Protein AF-K2E073-F1 (afdb_monomer)

pLDDT: mean 78.71, std 15.97, range [36.34, 96.69]

Nearest PDB structures (foldseek):
  1vdh-assembly1_A  TM=4.769E-01  e=6.396E-01  Thermus thermophilus
  5loq-assembly1_B  TM=4.094E-01  e=1.425E+00  Listeria monocytogenes
  3pqb-assembly1_A  TM=5.031E-01  e=4.319E+00  Streptomyces griseoflavus
  6jqh-assembly1_A  TM=2.796E-01  e=6.802E-01  Morus alba
  8iqi-assembly1_A  TM=3.001E-01  e=1.047E+00  African swine fever virus BA71V

Secondary structure (DSSP, 8-state):
-THHHHHHHHHHHHHHHHHHHHHHHHHHHTTS----PPEEEEEEE-----S-HHHHHHHHHHHHHHHHHHHHTT--S-GGG---EEEEEEEETTTEEEEEEEEEGGGHHHHHHHHHHH-TT-EEEEE--TTHHHHHHS---------SS-TTSPPPPGGG-SS-THHHHHHHHHT--TT-EEEEEEEE----TTTHHHHHHHHHHHHHT-----HHHHHHHHHHHHHHHHHHHHHHHHHHHSPPP----------

Foldseek 3Di:
DVVVVVVVVVVVVVVVVVVVVVVVVVVVVLPPCQPCQDWWKKWKAADPDPDDVPVVVVLLQVLVVVLVVQQLVQDDPDPSNWWKKKWKWKAFQVPGITIMMIGGPVCVVVSVVSCCVSRVRMDMDTDPDPCVVDVVPHDDDDDDDDDPDDPLDDDDGPVNDPDDPCVVVSVVSRPDHDGDMDMDMDMDTRDDPDSCVVNVVVVVCVVVVPPDPPPVVVVVVVVVVVVVVVVVVVVVVCVVVDDPDDDPDPDDDDD

Solvent-accessible surface area (backbone atoms only — not comparable to full-atom values): 15583 Å² total; per-residue (Å²): 121,66,67,77,59,51,53,60,54,54,50,53,51,52,51,50,49,51,51,50,53,51,53,54,52,52,61,60,53,64,76,71,54,70,75,82,59,62,66,44,37,32,38,54,42,74,69,91,69,90,86,53,78,74,69,44,53,60,53,48,52,51,35,48,52,53,37,51,58,57,55,39,72,70,55,55,94,52,73,58,74,49,69,60,35,35,45,34,40,39,22,33,43,86,78,44,77,46,40,38,32,44,29,35,58,95,49,36,70,57,53,52,50,43,49,41,73,62,40,72,71,49,47,79,41,82,46,79,71,82,55,57,72,52,68,75,79,48,90,85,85,86,84,83,92,75,78,94,61,68,85,62,55,87,72,90,50,84,88,72,51,94,59,73,78,58,57,64,54,51,54,63,47,65,71,44,60,67,91,44,73,50,78,48,77,49,79,47,60,57,76,77,99,58,67,61,53,64,35,53,54,48,54,49,29,63,73,69,69,44,72,71,76,52,81,63,51,61,50,49,48,51,50,50,55,52,48,52,53,49,51,50,50,48,50,52,51,48,64,74,70,54,75,84,78,80,78,82,76,85,78,84,87,85,133

Sequence (255 aa):
MYVFVVIPIVLVILVGLAVFIYAKSRESKTLGQVSHSPFEIIEIQMPKNPEDVSTEAQMSSLSAENMFCSLHGLLKEDSSDQEHFSFEMCANGADGIKFYAAIPQPILKFVESQIYAQYPTCSIRVVPDYTQASLQDGDYEISYINLTKDQYLPIKTFRDFEIDPLSAITAALSSVFGEEKIWFQVLAKPVADGWQKPGYDYINAVRTGTTKAAPGAIESFAKVVFKEMIDIIIGIFTSFFTAPTESKAKDAGKA

Radius of gyration: 31.84 Å; Cα contacts (8 Å, |Δi|>4): 197; chains: 1; bounding box: 75×74×91 Å

Structure (mmCIF, N/CA/C/O backbone):
data_AF-K2E073-F1
#
_entry.id   AF-K2E073-F1
#
loop_
_atom_site.group_PDB
_atom_site.id
_atom_site.type_symbol
_atom_site.label_atom_id
_atom_site.label_alt_id
_atom_site.label_comp_id
_atom_site.label_asym_id
_atom_site.label_entity_id
_atom_site.label_seq_id
_atom_site.pdbx_PDB_ins_code
_atom_site.Cartn_x
_atom_site.Cartn_y
_atom_site.Cartn_z
_atom_site.occupancy
_atom_site.B_iso_or_equiv
_atom_site.auth_seq_id
_atom_site.auth_comp_id
_atom_site.auth_asym_id
_atom_site.auth_atom_id
_atom_site.pdbx_PDB_model_num
ATOM 1 N N . MET A 1 1 ? 48.396 -24.662 -37.751 1.00 55.69 1 MET A N 1
ATOM 2 C CA . MET A 1 1 ? 47.385 -23.685 -38.220 1.00 55.69 1 MET A CA 1
ATOM 3 C C . MET A 1 1 ? 46.065 -23.766 -37.438 1.00 55.69 1 MET A C 1
ATOM 5 O O . MET A 1 1 ? 45.514 -22.723 -37.135 1.00 55.69 1 MET A O 1
ATOM 9 N N . TYR A 1 2 ? 45.600 -24.954 -37.023 1.00 55.41 2 TYR A N 1
ATOM 10 C CA . TYR A 1 2 ? 44.338 -25.148 -36.274 1.00 55.41 2 TYR A CA 1
ATOM 11 C C . TYR A 1 2 ? 44.285 -24.541 -34.860 1.00 55.41 2 TYR A C 1
ATOM 13 O O . TYR A 1 2 ? 43.240 -24.060 -34.434 1.00 55.41 2 TYR A O 1
ATOM 21 N N . VAL A 1 3 ? 45.414 -24.497 -34.147 1.00 62.97 3 VAL A N 1
ATOM 22 C CA . VAL A 1 3 ? 45.488 -23.974 -32.767 1.00 62.97 3 VAL A CA 1
ATOM 23 C C . VAL A 1 3 ? 45.077 -22.496 -32.681 1.00 62.97 3 VAL A C 1
ATOM 25 O O . VAL A 1 3 ? 44.391 -22.103 -31.743 1.00 62.97 3 VAL A O 1
ATOM 28 N N . PHE A 1 4 ? 45.408 -21.694 -33.697 1.00 65.69 4 PHE A N 1
ATOM 29 C CA . PHE A 1 4 ? 45.067 -20.267 -33.738 1.00 65.69 4 PHE A CA 1
ATOM 30 C C . PHE A 1 4 ? 43.573 -19.996 -33.979 1.00 65.69 4 PHE A C 1
ATOM 32 O O . PHE A 1 4 ? 43.111 -18.900 -33.684 1.00 65.69 4 PHE A O 1
ATOM 39 N N . VAL A 1 5 ? 42.816 -20.980 -34.479 1.00 72.06 5 VAL A N 1
ATOM 40 C CA . VAL A 1 5 ? 41.373 -20.849 -34.754 1.00 72.06 5 VAL A CA 1
ATOM 41 C C . VAL A 1 5 ? 40.529 -21.415 -33.608 1.00 72.06 5 VAL A C 1
ATOM 43 O O . VAL A 1 5 ? 39.486 -20.861 -33.281 1.00 72.06 5 VAL A O 1
ATOM 46 N N . VAL A 1 6 ? 40.991 -22.478 -32.943 1.00 71.81 6 VAL A N 1
ATOM 47 C CA . VAL A 1 6 ? 40.237 -23.130 -31.855 1.00 71.81 6 VAL A CA 1
ATOM 48 C C . VAL A 1 6 ? 40.272 -22.315 -30.556 1.00 71.81 6 VAL A C 1
ATOM 50 O O . VAL A 1 6 ? 39.247 -22.176 -29.892 1.00 71.81 6 VAL A O 1
ATOM 53 N N . ILE A 1 7 ? 41.421 -21.728 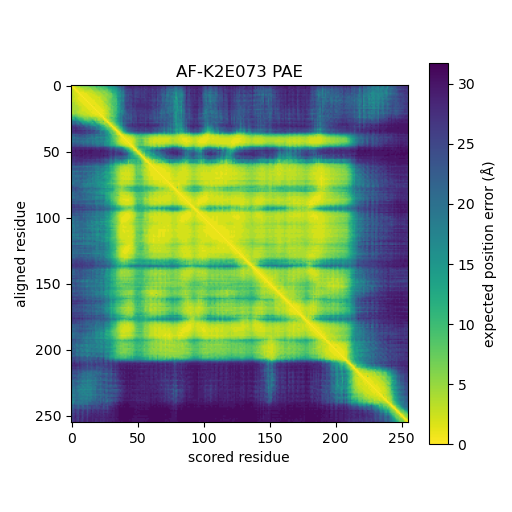-30.210 1.00 77.19 7 ILE A N 1
ATOM 54 C CA . ILE A 1 7 ? 41.586 -20.922 -28.987 1.00 77.19 7 ILE A CA 1
ATOM 55 C C . ILE A 1 7 ? 40.588 -19.749 -28.893 1.00 77.19 7 ILE A C 1
ATOM 57 O O . ILE A 1 7 ? 39.932 -19.639 -27.856 1.00 77.19 7 ILE A O 1
ATOM 61 N N . PRO A 1 8 ? 40.407 -18.890 -29.918 1.00 77.00 8 PRO A N 1
ATOM 62 C CA . PRO A 1 8 ? 39.480 -17.762 -29.811 1.00 77.00 8 PRO A CA 1
ATOM 63 C C . PRO A 1 8 ? 38.017 -18.202 -29.674 1.00 77.00 8 PRO A C 1
ATOM 65 O O . PRO A 1 8 ? 37.261 -17.562 -28.949 1.00 77.00 8 PRO A O 1
ATOM 68 N N . ILE A 1 9 ? 37.622 -19.319 -30.294 1.00 77.94 9 ILE A N 1
ATOM 69 C CA . ILE A 1 9 ? 36.252 -19.848 -30.197 1.00 77.94 9 ILE A CA 1
ATOM 70 C C . ILE A 1 9 ? 35.951 -20.312 -28.767 1.00 77.94 9 ILE A C 1
ATOM 72 O O . ILE A 1 9 ? 34.910 -19.968 -28.208 1.00 77.94 9 ILE A O 1
ATOM 76 N N . VAL A 1 10 ? 36.885 -21.032 -28.139 1.00 80.75 10 VAL A N 1
ATOM 77 C CA . VAL A 1 10 ? 36.751 -21.467 -26.738 1.00 80.75 10 VAL A CA 1
ATOM 78 C C . VAL A 1 10 ? 36.683 -20.264 -25.794 1.00 80.75 10 VAL A C 1
ATOM 80 O O . VAL A 1 10 ? 35.892 -20.261 -24.852 1.00 80.75 10 VAL A O 1
ATOM 83 N N . LEU A 1 11 ? 37.457 -19.213 -26.071 1.00 84.69 11 LEU A N 1
ATOM 84 C CA . LEU A 1 11 ? 37.481 -17.992 -25.264 1.00 84.69 11 LEU A CA 1
ATOM 85 C C . LEU A 1 11 ? 36.137 -17.245 -25.321 1.00 84.69 11 LEU A C 1
ATOM 87 O O . LEU A 1 11 ? 35.621 -16.840 -24.282 1.00 84.69 11 LEU A O 1
ATOM 91 N N . VAL A 1 12 ? 35.518 -17.142 -26.502 1.00 85.31 12 VAL A N 1
ATOM 92 C CA . VAL A 1 12 ? 34.181 -16.541 -26.666 1.00 85.31 12 VAL A CA 1
ATOM 93 C C . VAL A 1 12 ? 33.111 -17.336 -25.911 1.00 85.31 12 VAL A C 1
ATOM 95 O O . VAL A 1 12 ? 32.265 -16.741 -25.245 1.00 85.31 12 VAL A O 1
ATOM 98 N N . ILE A 1 13 ? 33.171 -18.672 -25.953 1.00 80.44 13 ILE A N 1
ATOM 99 C CA . ILE A 1 13 ? 32.229 -19.538 -25.227 1.00 80.44 13 ILE A CA 1
ATOM 100 C C . ILE A 1 13 ? 32.380 -19.365 -23.710 1.00 80.44 13 ILE A C 1
ATOM 102 O O . ILE A 1 13 ? 31.377 -19.224 -23.012 1.00 80.44 13 ILE A O 1
ATOM 106 N N . LEU A 1 14 ? 33.614 -19.324 -23.196 1.00 84.38 14 LEU A N 1
ATOM 107 C CA . LEU A 1 14 ? 33.877 -19.126 -21.766 1.00 84.38 14 LEU A CA 1
ATOM 108 C C . LEU A 1 14 ? 33.416 -17.749 -21.276 1.00 84.38 14 LEU A C 1
ATOM 110 O O . LEU A 1 14 ? 32.817 -17.655 -20.206 1.00 84.38 14 LEU A O 1
ATOM 114 N N . VAL A 1 15 ? 33.635 -16.695 -22.068 1.00 89.56 15 VAL A N 1
ATOM 115 C CA . VAL A 1 15 ? 33.142 -15.345 -21.755 1.00 89.56 15 VAL A CA 1
ATOM 116 C C . VAL A 1 15 ? 31.612 -15.312 -21.771 1.00 89.56 15 VAL A C 1
ATOM 118 O O . VAL A 1 15 ? 31.010 -14.777 -20.844 1.00 89.56 15 VAL A O 1
ATOM 121 N N . GLY A 1 16 ? 30.970 -15.940 -22.761 1.00 85.56 16 GLY A N 1
ATOM 122 C CA . GLY A 1 16 ? 29.511 -16.052 -22.823 1.00 85.56 16 GLY A CA 1
ATOM 123 C C . GLY A 1 16 ? 28.919 -16.783 -21.613 1.00 85.56 16 GLY A C 1
ATOM 124 O O . GLY A 1 16 ? 27.948 -16.312 -21.022 1.00 85.56 16 GLY A O 1
ATOM 125 N N . LEU A 1 17 ? 29.544 -17.886 -21.188 1.00 84.38 17 LEU A N 1
ATOM 126 C CA . LEU A 1 17 ? 29.163 -18.636 -19.985 1.00 84.38 17 LEU A CA 1
ATOM 127 C C . LEU A 1 17 ? 29.338 -17.811 -18.706 1.00 84.38 17 LEU A C 1
ATOM 129 O O . LEU A 1 17 ? 28.449 -17.808 -17.858 1.00 84.38 17 LEU A O 1
ATOM 133 N N . ALA A 1 18 ? 30.447 -17.079 -18.577 1.00 84.56 18 ALA A N 1
ATOM 134 C CA . ALA A 1 18 ? 30.690 -16.207 -17.432 1.00 84.56 18 ALA A CA 1
ATOM 135 C C . ALA A 1 18 ? 29.646 -15.081 -17.345 1.00 84.56 18 ALA A C 1
ATOM 137 O O . ALA A 1 18 ? 29.105 -14.831 -16.268 1.00 84.56 18 ALA A O 1
ATOM 138 N N . VAL A 1 19 ? 29.305 -14.453 -18.476 1.00 87.31 19 VAL A N 1
ATOM 139 C CA . VAL A 1 19 ? 28.256 -13.422 -18.554 1.00 87.31 19 VAL A CA 1
ATOM 140 C C . VAL A 1 19 ? 26.883 -14.007 -18.222 1.00 87.31 19 VAL A C 1
ATOM 142 O O . VAL A 1 19 ? 26.130 -13.392 -17.471 1.00 87.31 19 VAL A O 1
ATOM 145 N N . PHE A 1 20 ? 26.564 -15.208 -18.711 1.00 84.00 20 PHE A N 1
ATOM 146 C CA . PHE A 1 20 ? 25.298 -15.884 -18.420 1.00 84.00 20 PHE A CA 1
ATOM 147 C C . PHE A 1 20 ? 25.153 -16.237 -16.932 1.00 84.00 20 PHE A C 1
ATOM 149 O O . PHE A 1 20 ? 24.116 -15.968 -16.325 1.00 84.00 20 PHE A O 1
ATOM 156 N N . ILE A 1 21 ? 26.206 -16.788 -16.318 1.00 84.00 21 ILE A N 1
ATOM 157 C CA . ILE A 1 21 ? 26.231 -17.094 -14.880 1.00 84.00 21 ILE A CA 1
ATOM 158 C C . ILE A 1 21 ? 26.129 -15.803 -14.059 1.00 84.00 21 ILE A C 1
ATOM 160 O O . ILE A 1 21 ? 25.387 -15.760 -13.078 1.00 84.00 21 ILE A O 1
ATOM 164 N N . TYR A 1 22 ? 26.823 -14.738 -14.469 1.00 81.62 22 TYR A N 1
ATOM 165 C CA . TYR A 1 22 ? 26.749 -13.435 -13.811 1.00 81.62 22 TYR A CA 1
ATOM 166 C C . TYR A 1 22 ? 25.341 -12.823 -13.901 1.00 81.62 22 TYR A C 1
ATOM 168 O O . TYR A 1 22 ? 24.807 -12.366 -12.891 1.00 81.62 22 TYR A O 1
ATOM 176 N N . ALA A 1 23 ? 24.702 -12.881 -15.073 1.00 76.69 23 ALA A N 1
ATOM 177 C CA . ALA A 1 23 ? 23.339 -12.395 -15.281 1.00 76.69 23 ALA A CA 1
ATOM 178 C C . ALA A 1 23 ? 22.314 -13.165 -14.430 1.00 76.69 23 ALA A C 1
ATOM 180 O O . ALA A 1 23 ? 21.518 -12.547 -13.724 1.00 76.69 23 ALA A O 1
ATOM 181 N N . LYS A 1 24 ? 22.393 -14.503 -14.406 1.00 75.69 24 LYS A N 1
ATOM 182 C CA . LYS A 1 24 ? 21.511 -15.356 -13.590 1.00 75.69 24 LYS A CA 1
ATOM 183 C C . LYS A 1 24 ? 21.740 -15.177 -12.082 1.00 75.69 24 LYS A C 1
ATOM 185 O O . LYS A 1 24 ? 20.799 -15.213 -11.294 1.00 75.69 24 LYS A O 1
ATOM 190 N N . SER A 1 25 ? 22.989 -14.954 -11.667 1.00 65.19 25 SER A N 1
ATOM 191 C CA . SER A 1 25 ? 23.343 -14.668 -10.268 1.00 65.19 25 SER A CA 1
ATOM 192 C C . SER A 1 25 ? 22.812 -13.306 -9.807 1.00 65.19 25 SER A C 1
ATOM 194 O O . SER A 1 25 ? 22.386 -13.164 -8.661 1.00 65.19 25 SER A O 1
ATOM 196 N N . ARG A 1 26 ? 22.766 -12.313 -10.707 1.00 59.19 26 ARG A N 1
ATOM 197 C CA . ARG A 1 26 ? 22.174 -10.997 -10.431 1.00 59.19 26 ARG A CA 1
ATOM 198 C C . ARG A 1 26 ? 20.667 -11.094 -10.192 1.00 59.19 26 ARG A C 1
ATOM 200 O O . ARG A 1 26 ? 20.193 -10.506 -9.226 1.00 59.19 26 ARG A O 1
ATOM 207 N N . GLU A 1 27 ? 19.959 -11.873 -11.008 1.00 55.94 27 GLU A N 1
ATOM 208 C CA . GLU A 1 27 ? 18.509 -12.103 -10.898 1.00 55.94 27 GLU A CA 1
ATOM 209 C C . GLU A 1 27 ? 18.135 -12.843 -9.599 1.00 55.94 27 GLU A C 1
ATOM 211 O O . GLU A 1 27 ? 17.194 -12.467 -8.905 1.00 55.94 27 GLU A O 1
ATOM 216 N N . SER A 1 28 ? 18.935 -13.834 -9.185 1.00 46.44 28 SER A N 1
ATOM 217 C CA . SER A 1 28 ? 18.693 -14.566 -7.931 1.00 46.44 28 SER A CA 1
ATOM 218 C C . SER A 1 28 ? 18.982 -13.743 -6.670 1.00 46.44 28 SER A C 1
ATOM 220 O O . SER A 1 28 ? 18.370 -14.000 -5.635 1.00 46.44 28 SER A O 1
ATOM 222 N N . LYS A 1 29 ? 19.904 -12.772 -6.720 1.00 47.53 29 LYS A N 1
ATOM 223 C CA . LYS A 1 29 ? 20.197 -11.893 -5.574 1.00 47.53 29 LYS A CA 1
ATOM 224 C C . LYS A 1 29 ? 19.159 -10.787 -5.388 1.00 47.53 29 LYS A C 1
ATOM 226 O O . LYS A 1 29 ? 19.012 -10.299 -4.274 1.00 47.53 29 LYS A O 1
ATOM 231 N N . THR A 1 30 ? 18.408 -10.429 -6.434 1.00 48.22 30 THR A N 1
ATOM 232 C CA . THR A 1 30 ? 17.380 -9.372 -6.361 1.00 48.22 30 THR A CA 1
ATOM 233 C C . THR A 1 30 ? 16.161 -9.779 -5.522 1.00 48.22 30 THR A C 1
ATOM 235 O O . THR A 1 30 ? 15.419 -8.916 -5.071 1.00 48.22 30 THR A O 1
ATOM 238 N N . LEU A 1 31 ? 15.966 -11.079 -5.273 1.00 46.91 31 LEU A N 1
ATOM 239 C CA . LEU A 1 31 ? 14.884 -11.620 -4.438 1.00 46.91 31 LEU A CA 1
ATOM 240 C C . LEU A 1 31 ? 15.252 -11.766 -2.949 1.00 46.91 31 LEU A C 1
ATOM 242 O O . LEU A 1 31 ? 14.367 -11.987 -2.131 1.00 46.91 31 LEU A O 1
ATOM 246 N N . GLY A 1 32 ? 16.539 -11.688 -2.589 1.00 40.47 32 GLY A N 1
ATOM 247 C CA . GLY A 1 32 ? 17.031 -12.179 -1.293 1.00 40.47 32 GLY A CA 1
ATOM 248 C C . GLY A 1 32 ? 17.459 -11.124 -0.274 1.00 40.47 32 GLY A C 1
ATOM 249 O O . GLY A 1 32 ? 17.938 -11.499 0.791 1.00 40.47 32 GLY A O 1
ATOM 250 N N . GLN A 1 33 ? 17.357 -9.830 -0.582 1.00 41.59 33 GLN A N 1
ATOM 251 C CA . GLN A 1 33 ? 17.920 -8.792 0.284 1.00 41.59 33 GLN A CA 1
ATOM 252 C C . GLN A 1 33 ? 17.048 -7.534 0.324 1.00 41.59 33 GLN A C 1
ATOM 254 O O . GLN A 1 33 ? 17.534 -6.425 0.143 1.00 41.59 33 GLN A O 1
ATOM 259 N N . VAL A 1 34 ? 15.749 -7.701 0.587 1.00 52.72 34 VAL A N 1
ATOM 260 C CA . VAL A 1 34 ? 14.958 -6.586 1.121 1.00 52.72 34 VAL A CA 1
ATOM 261 C C . VAL A 1 34 ? 15.513 -6.328 2.517 1.00 52.72 34 VAL A C 1
ATOM 263 O O . VAL A 1 34 ? 15.373 -7.164 3.408 1.00 52.72 34 VAL A O 1
ATOM 266 N N . SER A 1 35 ? 16.235 -5.222 2.683 1.00 48.84 35 SER A N 1
ATOM 267 C CA . SER A 1 35 ? 16.748 -4.785 3.977 1.00 48.84 35 SER A CA 1
ATOM 268 C C . SER A 1 35 ? 15.564 -4.685 4.940 1.00 48.84 35 SER A C 1
ATOM 270 O O . SER A 1 35 ? 14.723 -3.797 4.795 1.00 48.84 35 SER A O 1
ATOM 272 N N . HIS A 1 36 ? 15.444 -5.638 5.871 1.00 53.00 36 HIS A N 1
ATOM 273 C CA . HIS A 1 36 ? 14.389 -5.663 6.883 1.00 53.00 36 HIS A CA 1
ATOM 274 C C . HIS A 1 36 ? 14.633 -4.526 7.880 1.00 53.00 36 HIS A C 1
ATOM 276 O O . HIS A 1 36 ? 15.085 -4.738 9.004 1.00 53.00 36 HIS A O 1
ATOM 282 N N . SER A 1 37 ? 14.370 -3.294 7.450 1.00 65.25 37 SER A N 1
ATOM 283 C CA . SER A 1 37 ? 14.166 -2.198 8.382 1.00 65.25 37 SER A CA 1
ATOM 284 C C . SER A 1 37 ? 12.975 -2.573 9.263 1.00 65.25 37 SER A C 1
ATOM 286 O O . SER A 1 37 ? 11.977 -3.068 8.731 1.00 65.25 37 SER A O 1
ATOM 288 N N . PRO A 1 38 ? 13.062 -2.385 10.589 1.00 84.00 38 PRO A N 1
ATOM 289 C CA . PRO A 1 38 ? 11.929 -2.643 11.460 1.00 84.00 38 PRO A CA 1
ATOM 290 C C . PRO A 1 38 ? 10.731 -1.814 10.989 1.00 84.00 38 PRO A C 1
ATOM 292 O O . PRO A 1 38 ? 10.862 -0.622 10.682 1.00 84.00 38 PRO A O 1
ATOM 295 N N . PHE A 1 39 ? 9.586 -2.479 10.881 1.00 89.50 39 PHE A N 1
ATOM 296 C CA . PHE A 1 39 ? 8.316 -1.844 10.569 1.00 89.50 39 PHE A CA 1
ATOM 297 C C . PHE A 1 39 ? 7.684 -1.331 11.856 1.00 89.50 39 PHE A C 1
ATOM 299 O O . PHE A 1 39 ? 7.731 -2.002 12.885 1.00 89.50 39 PHE A O 1
ATOM 306 N N . GLU A 1 40 ? 7.069 -0.160 11.770 1.00 94.31 40 GLU A N 1
ATOM 307 C CA . GLU A 1 40 ? 6.140 0.337 12.775 1.00 94.31 40 GLU A CA 1
ATOM 308 C C . GLU A 1 40 ? 4.722 0.205 12.253 1.00 94.31 40 GLU A C 1
ATOM 310 O O . GLU A 1 40 ? 4.450 0.474 11.077 1.00 94.31 40 GLU A O 1
ATOM 315 N N . ILE A 1 41 ? 3.823 -0.198 13.146 1.00 96.06 41 ILE A N 1
ATOM 316 C CA . ILE A 1 41 ? 2.400 -0.276 12.851 1.00 96.06 41 ILE A CA 1
ATOM 317 C C . ILE A 1 41 ? 1.739 0.989 13.375 1.00 96.06 41 ILE A C 1
ATOM 319 O O . ILE A 1 41 ? 1.783 1.287 14.570 1.00 96.06 41 ILE A O 1
ATOM 323 N N . ILE A 1 42 ? 1.100 1.725 12.473 1.00 96.56 42 ILE A N 1
ATOM 324 C CA . ILE A 1 42 ? 0.270 2.869 12.834 1.00 96.56 42 ILE A CA 1
ATOM 325 C C . ILE A 1 42 ? -1.204 2.515 12.670 1.00 96.56 42 ILE A C 1
ATOM 327 O O . ILE A 1 42 ? -1.615 1.997 11.637 1.00 96.56 42 ILE A O 1
ATOM 331 N N . GLU A 1 43 ? -2.007 2.794 13.692 1.00 96.19 43 GLU A N 1
ATOM 332 C CA . GLU A 1 43 ? -3.466 2.776 13.618 1.00 96.19 43 GLU A CA 1
ATOM 333 C C . GLU A 1 43 ? -3.949 4.140 13.122 1.00 96.19 43 GLU A C 1
ATOM 335 O O . GLU A 1 43 ? -3.575 5.176 13.683 1.00 96.19 43 GLU A O 1
ATOM 340 N N . ILE A 1 44 ? -4.790 4.139 12.087 1.00 94.69 44 ILE A N 1
ATOM 341 C CA . ILE A 1 44 ? -5.343 5.349 11.476 1.00 94.69 44 ILE A CA 1
ATOM 342 C C . ILE A 1 44 ? -6.840 5.396 11.773 1.00 94.69 44 ILE A C 1
ATOM 344 O O . ILE A 1 44 ? -7.598 4.508 11.384 1.00 94.69 44 ILE A O 1
ATOM 348 N N . GLN A 1 45 ? -7.285 6.451 12.451 1.00 91.25 45 GLN A N 1
ATOM 349 C CA . GLN A 1 45 ? -8.692 6.663 12.775 1.00 91.25 45 GLN A CA 1
ATOM 350 C C . GLN A 1 45 ? -9.205 7.949 12.140 1.00 91.25 45 GLN A C 1
ATOM 352 O O . GLN A 1 45 ? -8.641 9.025 12.338 1.00 91.25 45 GLN A O 1
ATOM 357 N N . MET A 1 46 ? -10.314 7.844 11.414 1.00 84.31 46 MET A N 1
ATOM 358 C CA . MET A 1 46 ? -11.026 9.006 10.896 1.00 84.31 46 MET A CA 1
ATOM 359 C C . MET A 1 46 ? -12.081 9.472 11.907 1.00 84.31 46 MET A C 1
ATOM 361 O O . MET A 1 46 ? -12.772 8.638 12.503 1.00 84.31 46 MET A O 1
ATOM 365 N N . PRO A 1 47 ? -12.238 10.788 12.119 1.00 78.00 47 PRO A N 1
ATOM 366 C CA . PRO A 1 47 ? -13.307 11.306 12.954 1.00 78.00 47 PRO A CA 1
ATOM 367 C C . PRO A 1 47 ? -14.651 11.021 12.284 1.00 78.00 47 PRO A C 1
ATOM 369 O O . PRO A 1 47 ? -14.824 11.231 11.086 1.00 78.00 47 PRO A O 1
ATOM 372 N N . LYS A 1 48 ? -15.623 10.551 13.067 1.00 66.44 48 LYS A N 1
ATOM 373 C CA . LYS A 1 48 ? -16.998 10.366 12.597 1.00 66.44 48 LYS A CA 1
ATOM 374 C C . LYS A 1 48 ? -17.689 11.728 12.584 1.00 66.44 48 LYS A C 1
ATOM 376 O O . LYS A 1 48 ? -18.264 12.104 13.602 1.00 66.44 48 LYS A O 1
ATOM 381 N N . ASN A 1 49 ? -17.609 12.467 11.478 1.00 58.31 49 ASN A N 1
ATOM 382 C CA . ASN A 1 49 ? -18.458 13.642 11.289 1.00 58.31 49 ASN A CA 1
ATOM 383 C C . ASN A 1 49 ? -19.617 13.281 10.339 1.00 58.31 49 ASN A C 1
ATOM 385 O O . ASN A 1 49 ? -19.355 12.793 9.245 1.00 58.31 49 ASN A O 1
ATOM 389 N N . PRO A 1 50 ? -20.887 13.425 10.756 1.00 52.47 50 PRO A N 1
ATOM 390 C CA . PRO A 1 50 ? -22.019 12.809 10.061 1.00 52.47 50 PRO A CA 1
ATOM 391 C C . PRO A 1 50 ? -22.556 13.563 8.830 1.00 52.47 50 PRO A C 1
ATOM 393 O O . PRO A 1 50 ? -23.525 13.085 8.244 1.00 52.47 50 PRO A O 1
ATOM 396 N N . GLU A 1 51 ? -22.000 14.714 8.433 1.00 53.69 51 GLU A N 1
ATOM 397 C CA . GLU A 1 51 ? -22.736 15.641 7.551 1.00 53.69 51 GLU A CA 1
ATOM 398 C C . GLU A 1 51 ? -22.448 15.570 6.034 1.00 53.69 51 GLU A C 1
ATOM 400 O O . GLU A 1 51 ? -23.295 16.051 5.292 1.00 53.69 51 GLU A O 1
ATOM 405 N N . ASP A 1 52 ? -21.400 14.899 5.520 1.00 52.06 52 ASP A N 1
ATOM 406 C CA . ASP A 1 52 ? -21.053 14.996 4.076 1.00 52.06 52 ASP A CA 1
ATOM 407 C C . ASP A 1 52 ? -20.644 13.673 3.366 1.00 52.06 52 ASP A C 1
ATOM 409 O O . ASP A 1 52 ? -19.897 13.654 2.387 1.00 52.06 52 ASP A O 1
ATOM 413 N N . VAL A 1 53 ? -21.224 12.540 3.774 1.00 56.06 53 VAL A N 1
ATOM 414 C CA . VAL A 1 53 ? -20.803 11.160 3.414 1.00 56.06 53 VAL A CA 1
ATOM 415 C C . VAL A 1 53 ? -20.684 10.835 1.903 1.00 56.06 53 VAL A C 1
ATOM 417 O O . VAL A 1 53 ? -19.925 9.944 1.527 1.00 56.06 53 VAL A O 1
ATOM 420 N N . SER A 1 54 ? -21.407 11.515 1.001 1.00 51.16 54 SER A N 1
ATOM 421 C CA . SER A 1 54 ? -21.426 11.151 -0.438 1.00 51.16 54 SER A CA 1
ATOM 422 C C . SER A 1 54 ? -20.450 11.943 -1.320 1.00 51.16 54 SER A C 1
ATOM 424 O O . SER A 1 54 ? -19.836 11.366 -2.217 1.00 51.16 54 SER A O 1
ATOM 426 N N . THR A 1 55 ? -20.239 13.234 -1.043 1.00 51.75 55 THR A N 1
ATOM 427 C CA . THR A 1 55 ? -19.224 14.060 -1.728 1.00 51.75 55 THR A CA 1
ATOM 428 C C . THR A 1 55 ? -17.816 13.747 -1.198 1.00 51.75 55 THR A C 1
ATOM 430 O O . THR A 1 55 ? -16.828 13.850 -1.927 1.00 51.75 55 THR A O 1
ATOM 433 N N . GLU A 1 56 ? -17.722 13.281 0.051 1.00 61.34 56 GLU A N 1
ATOM 434 C CA . GLU A 1 56 ? -16.477 12.891 0.715 1.00 61.34 56 GLU A CA 1
ATOM 435 C C . GLU A 1 56 ? -15.776 11.690 0.070 1.00 61.34 56 GLU A C 1
ATOM 437 O O . GLU A 1 56 ? -14.553 11.682 0.024 1.00 61.34 56 GLU A O 1
ATOM 442 N N . ALA A 1 57 ? -16.485 10.690 -0.465 1.00 61.19 57 ALA A N 1
ATOM 443 C CA . ALA A 1 57 ? -15.844 9.462 -0.960 1.00 61.19 57 ALA A CA 1
ATOM 444 C C . ALA A 1 57 ? -14.988 9.686 -2.224 1.00 61.19 57 ALA A C 1
ATOM 446 O O . ALA A 1 57 ? -13.869 9.173 -2.331 1.00 61.19 57 ALA A O 1
ATOM 447 N N . GLN A 1 58 ? -15.477 10.491 -3.176 1.00 60.69 58 GLN A N 1
ATOM 448 C CA . GLN A 1 58 ? -14.710 10.851 -4.377 1.00 60.69 58 GLN A CA 1
ATOM 449 C C . GLN A 1 58 ? -13.569 11.817 -4.047 1.00 60.69 58 GLN A C 1
ATOM 451 O O . GLN A 1 58 ? -12.461 11.649 -4.556 1.00 60.69 58 GLN A O 1
ATOM 456 N N . MET A 1 59 ? -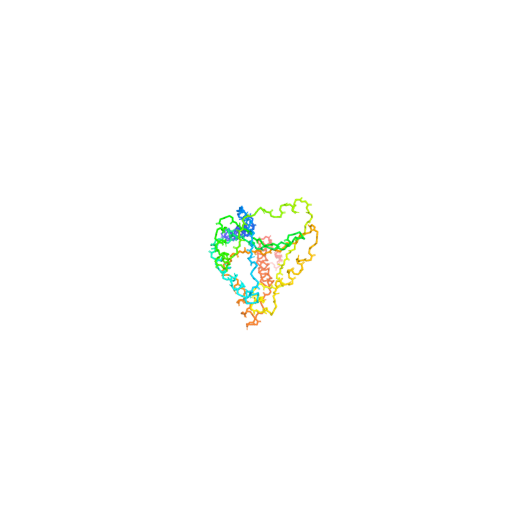13.818 12.786 -3.160 1.00 67.94 59 MET A N 1
ATOM 457 C CA . MET A 1 59 ? -12.785 13.694 -2.656 1.00 67.94 59 MET A CA 1
ATOM 458 C C . MET A 1 59 ? -11.696 12.924 -1.901 1.00 67.94 59 MET A C 1
ATOM 460 O O . MET A 1 59 ? -10.519 13.158 -2.133 1.00 67.94 59 MET A O 1
ATOM 464 N N . SER A 1 60 ? -12.078 11.941 -1.087 1.00 76.81 60 SER A N 1
ATOM 465 C CA . SER A 1 60 ? -11.179 11.026 -0.379 1.00 76.81 60 SER A CA 1
ATOM 466 C C . SER A 1 60 ? -10.364 10.174 -1.354 1.00 76.81 60 SER A C 1
ATOM 468 O O . SER A 1 60 ? -9.148 10.075 -1.228 1.00 76.81 60 SER A O 1
ATOM 470 N N . SER A 1 61 ? -10.989 9.645 -2.409 1.00 84.44 61 SER A N 1
ATOM 471 C CA . SER A 1 61 ? -10.276 8.885 -3.446 1.00 84.44 61 SER A CA 1
ATOM 472 C C . SER A 1 61 ? -9.246 9.743 -4.194 1.00 84.44 61 SER A C 1
ATOM 474 O O . SER A 1 61 ? -8.130 9.290 -4.445 1.00 84.44 61 SER A O 1
ATOM 476 N N . LEU A 1 62 ? -9.581 11.000 -4.506 1.00 86.88 62 LEU A N 1
ATOM 477 C CA . LEU A 1 62 ? -8.648 11.951 -5.118 1.00 86.88 62 LEU A CA 1
ATOM 478 C C . LEU A 1 62 ? -7.519 12.351 -4.153 1.00 86.88 62 LEU A C 1
ATOM 480 O O . LEU A 1 62 ? -6.358 12.433 -4.549 1.00 86.88 62 LEU A O 1
ATOM 484 N N . SER A 1 63 ? -7.844 12.570 -2.880 1.00 89.31 63 SER A N 1
ATOM 485 C CA . SER A 1 63 ? -6.867 12.811 -1.817 1.00 89.31 63 SER A CA 1
ATOM 486 C C . SER A 1 63 ? -5.902 11.634 -1.665 1.00 89.31 63 SER A C 1
ATOM 488 O O . SER A 1 63 ? -4.696 11.842 -1.544 1.00 89.31 63 SER A O 1
ATOM 490 N N . ALA A 1 64 ? -6.396 10.395 -1.754 1.00 90.62 64 ALA A N 1
ATOM 491 C CA . ALA A 1 64 ? -5.566 9.197 -1.781 1.00 90.62 64 ALA A CA 1
ATOM 492 C C . ALA A 1 64 ? -4.666 9.148 -3.027 1.00 90.62 64 ALA A C 1
ATOM 494 O O . ALA A 1 64 ? -3.480 8.864 -2.891 1.00 90.62 64 ALA A O 1
ATOM 495 N N . GLU A 1 65 ? -5.180 9.475 -4.220 1.00 91.81 65 GLU A N 1
ATOM 496 C CA . GLU A 1 65 ? -4.372 9.580 -5.449 1.00 91.81 65 GLU A CA 1
ATOM 497 C C . GLU A 1 65 ? -3.203 10.561 -5.248 1.00 91.81 65 GLU A C 1
ATOM 499 O O . GLU A 1 65 ? -2.046 10.208 -5.477 1.00 91.81 65 GLU A O 1
ATOM 504 N N . ASN A 1 66 ? -3.479 11.751 -4.708 1.00 93.44 66 ASN A N 1
ATOM 505 C CA . ASN A 1 66 ? -2.447 12.740 -4.392 1.00 93.44 66 ASN A CA 1
ATOM 506 C C . ASN A 1 66 ? -1.467 12.253 -3.311 1.00 93.44 66 ASN A C 1
ATOM 508 O O . ASN A 1 66 ? -0.266 12.496 -3.425 1.00 93.44 66 ASN A O 1
ATOM 512 N N . MET A 1 67 ? -1.949 11.542 -2.285 1.00 94.81 67 MET A N 1
ATOM 513 C CA . MET A 1 67 ? -1.098 10.919 -1.266 1.00 94.81 67 MET A CA 1
ATOM 514 C C . MET A 1 67 ? -0.111 9.940 -1.907 1.00 94.81 67 MET A C 1
ATOM 516 O O . MET A 1 67 ? 1.089 10.033 -1.663 1.00 94.81 67 MET A O 1
ATOM 520 N N . PHE A 1 68 ? -0.595 9.026 -2.753 1.00 94.38 68 PHE A N 1
ATOM 521 C CA . PHE A 1 68 ? 0.249 8.046 -3.438 1.00 94.38 68 PHE A CA 1
ATOM 522 C C . PHE A 1 68 ? 1.232 8.704 -4.411 1.00 94.38 68 PHE A C 1
ATOM 524 O O . PHE A 1 68 ? 2.376 8.259 -4.491 1.00 94.38 68 PHE A O 1
ATOM 531 N N . CYS A 1 69 ? 0.841 9.792 -5.080 1.00 93.94 69 CYS 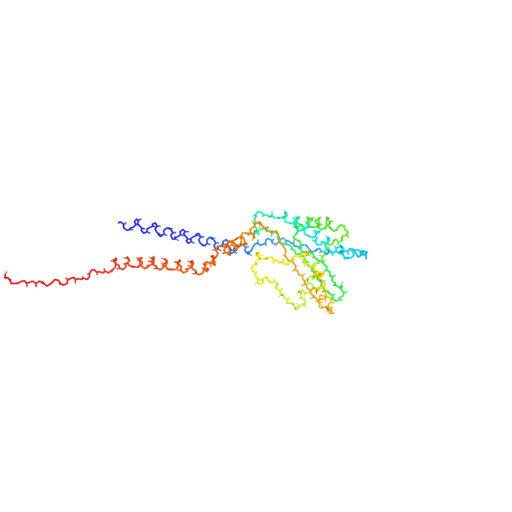A N 1
ATOM 532 C CA . CYS A 1 69 ? 1.758 10.611 -5.875 1.00 93.94 69 CYS A CA 1
ATOM 533 C C . CYS A 1 69 ? 2.897 11.188 -5.019 1.00 93.94 69 CYS A C 1
ATOM 535 O O . CYS A 1 69 ? 4.057 11.105 -5.416 1.00 93.94 69 CYS A O 1
ATOM 537 N N . SER A 1 70 ? 2.608 11.714 -3.825 1.00 95.50 70 SER A N 1
ATOM 538 C CA . SER A 1 70 ? 3.659 12.165 -2.902 1.00 95.50 70 SER A CA 1
ATOM 539 C C . SER A 1 70 ? 4.541 11.014 -2.413 1.00 95.50 70 SER A C 1
ATOM 541 O O . SER A 1 70 ? 5.760 11.163 -2.338 1.00 95.50 70 SER A O 1
ATOM 543 N N . LEU A 1 71 ? 3.950 9.854 -2.103 1.00 95.62 71 LEU A N 1
ATOM 544 C CA . LEU A 1 71 ? 4.688 8.658 -1.678 1.00 95.62 71 LEU A CA 1
ATOM 545 C C . LEU A 1 71 ? 5.594 8.100 -2.780 1.00 95.62 71 LEU A C 1
ATOM 547 O O . LEU A 1 71 ? 6.652 7.554 -2.476 1.00 95.62 71 LEU A O 1
ATOM 551 N N . HIS A 1 72 ? 5.231 8.279 -4.053 1.00 95.12 72 HIS A N 1
ATOM 552 C CA . HIS A 1 72 ? 6.089 7.929 -5.188 1.00 95.12 72 HIS A CA 1
ATOM 553 C C . HIS A 1 72 ? 7.411 8.710 -5.188 1.00 95.12 72 HIS A C 1
ATOM 555 O O . HIS A 1 72 ? 8.420 8.189 -5.652 1.00 95.12 72 HIS A O 1
ATOM 561 N N . GLY A 1 73 ? 7.461 9.886 -4.551 1.00 93.56 73 GLY A N 1
ATOM 562 C CA . GLY A 1 73 ? 8.698 10.641 -4.321 1.00 93.56 73 GLY A CA 1
ATOM 563 C C . GLY A 1 73 ? 9.756 9.916 -3.473 1.00 93.56 73 GLY A C 1
ATOM 564 O O . GLY A 1 73 ? 10.900 10.358 -3.435 1.00 93.56 73 GLY A O 1
ATOM 565 N N . LEU A 1 74 ? 9.408 8.795 -2.827 1.00 93.94 74 LEU A N 1
ATOM 566 C CA . LEU A 1 74 ? 10.352 7.886 -2.161 1.00 93.94 74 LEU A CA 1
ATOM 567 C C . LEU A 1 74 ? 11.073 6.936 -3.133 1.00 93.94 74 LEU A C 1
ATOM 569 O O . LEU A 1 74 ? 11.806 6.050 -2.689 1.00 93.94 74 LEU A O 1
ATOM 573 N N . LEU A 1 75 ? 10.835 7.060 -4.442 1.00 94.56 75 LEU A N 1
ATOM 574 C CA . LEU A 1 75 ? 11.484 6.236 -5.453 1.00 94.56 75 LEU A CA 1
ATOM 575 C C . LEU A 1 75 ? 13.008 6.385 -5.373 1.00 94.56 75 LEU A C 1
ATOM 577 O O . LEU A 1 75 ? 13.558 7.471 -5.557 1.00 94.56 75 LEU A O 1
ATOM 581 N N . LYS A 1 76 ? 13.686 5.265 -5.142 1.00 90.75 76 LYS A N 1
ATOM 582 C CA . LYS A 1 76 ? 15.144 5.169 -5.170 1.00 90.75 76 LYS A CA 1
ATOM 583 C C . LYS A 1 76 ? 15.635 4.784 -6.561 1.00 90.75 76 LYS A C 1
ATOM 585 O O . LYS A 1 76 ? 14.936 4.124 -7.328 1.00 90.75 76 LYS A O 1
ATOM 590 N N . GLU A 1 77 ? 16.881 5.148 -6.862 1.00 87.25 77 GLU A N 1
ATOM 591 C CA . GLU A 1 77 ? 17.553 4.713 -8.093 1.00 87.25 77 GLU A CA 1
ATOM 592 C C . GLU A 1 77 ? 17.719 3.187 -8.140 1.00 87.25 77 GLU A C 1
ATOM 594 O O . GLU A 1 77 ? 17.531 2.567 -9.189 1.00 87.25 77 GLU A O 1
ATOM 599 N N . ASP A 1 78 ? 18.045 2.574 -6.999 1.00 85.62 78 ASP A N 1
ATOM 600 C CA . ASP A 1 78 ? 18.150 1.126 -6.877 1.00 85.62 78 ASP A CA 1
ATOM 601 C C . ASP A 1 78 ? 16.829 0.518 -6.396 1.00 85.62 78 ASP A C 1
ATOM 603 O O . ASP A 1 78 ? 16.472 0.575 -5.219 1.00 85.62 78 ASP A O 1
ATOM 607 N N . SER A 1 79 ? 16.125 -0.129 -7.325 1.00 80.88 79 SER A N 1
ATOM 608 C CA . SER A 1 79 ? 14.869 -0.836 -7.049 1.00 80.88 79 SER A CA 1
ATOM 609 C C . SER A 1 79 ? 14.986 -1.963 -6.013 1.00 80.88 79 SER A C 1
ATOM 611 O O . SER A 1 79 ? 13.968 -2.364 -5.448 1.00 80.88 79 SER A O 1
ATOM 613 N N . SER A 1 80 ? 16.191 -2.501 -5.782 1.00 80.19 80 SER A N 1
ATOM 614 C CA . SER A 1 80 ? 16.407 -3.589 -4.821 1.00 80.19 80 SER A CA 1
ATOM 615 C C . SER A 1 80 ? 16.371 -3.115 -3.366 1.00 80.19 80 SER A C 1
ATOM 617 O O . SER A 1 80 ? 16.002 -3.890 -2.489 1.00 80.19 80 SER A O 1
ATOM 619 N N . ASP A 1 81 ? 16.652 -1.831 -3.129 1.00 83.69 81 ASP A N 1
ATOM 620 C CA . ASP A 1 81 ? 16.594 -1.188 -1.811 1.00 83.69 81 ASP A CA 1
ATOM 621 C C . ASP A 1 81 ? 15.289 -0.392 -1.601 1.00 83.69 81 ASP A C 1
ATOM 623 O O . ASP A 1 81 ? 15.163 0.398 -0.664 1.00 83.69 81 ASP A O 1
ATOM 627 N N . GLN A 1 82 ? 14.300 -0.559 -2.485 1.00 90.56 82 GLN A N 1
ATOM 628 C CA . GLN A 1 82 ? 13.042 0.177 -2.394 1.00 90.56 82 GLN A CA 1
ATOM 629 C C . GLN A 1 82 ? 12.202 -0.291 -1.199 1.00 90.56 82 GLN A C 1
ATOM 631 O O . GLN A 1 82 ? 11.835 -1.466 -1.088 1.00 90.56 82 GLN A O 1
ATOM 636 N N . GLU A 1 83 ? 11.824 0.652 -0.337 1.00 90.62 83 GLU A N 1
ATOM 637 C CA . GLU A 1 83 ? 10.909 0.406 0.770 1.00 90.62 83 GLU A CA 1
ATOM 638 C C . GLU A 1 83 ? 9.536 -0.046 0.270 1.00 90.62 83 GLU A C 1
ATOM 640 O O . GLU A 1 83 ? 8.982 0.496 -0.690 1.00 90.62 83 GLU A O 1
ATOM 645 N N . HIS A 1 84 ? 8.977 -1.024 0.976 1.00 91.62 84 HIS A N 1
ATOM 646 C CA . HIS A 1 84 ? 7.593 -1.445 0.818 1.00 91.62 84 HIS A CA 1
ATOM 647 C C . HIS A 1 84 ? 6.817 -0.954 2.035 1.00 91.62 84 HIS A C 1
ATOM 649 O O . HIS A 1 84 ? 7.356 -0.913 3.139 1.00 91.62 84 HIS A O 1
ATOM 655 N N . PHE A 1 85 ? 5.559 -0.600 1.835 1.00 94.25 85 PHE A N 1
ATOM 656 C CA . PHE A 1 85 ? 4.641 -0.245 2.907 1.00 94.25 85 PHE A CA 1
ATOM 657 C C . PHE A 1 85 ? 3.278 -0.861 2.623 1.00 94.25 85 PHE A C 1
ATOM 659 O O . PHE A 1 85 ? 2.912 -1.062 1.462 1.00 94.25 85 PHE A O 1
ATOM 666 N N . SER A 1 86 ? 2.529 -1.175 3.673 1.00 95.81 86 SER A N 1
ATOM 667 C CA . SER A 1 86 ? 1.187 -1.736 3.545 1.00 95.81 86 SER A CA 1
ATOM 668 C C . SER A 1 86 ? 0.128 -0.806 4.118 1.00 95.81 86 SER A C 1
ATOM 670 O O . SER A 1 86 ? 0.376 -0.066 5.068 1.00 95.81 86 SER A O 1
ATOM 672 N N . PHE A 1 87 ? -1.069 -0.886 3.543 1.00 95.44 87 PHE A N 1
ATOM 673 C CA . PHE A 1 87 ? -2.305 -0.387 4.135 1.00 95.44 87 PHE A CA 1
ATOM 674 C C . PHE A 1 87 ? -3.224 -1.572 4.400 1.00 95.44 87 PHE A C 1
ATOM 676 O O . PHE A 1 87 ? -3.384 -2.446 3.547 1.00 95.44 87 PHE A O 1
ATOM 683 N N . GLU A 1 88 ? -3.803 -1.616 5.591 1.00 94.94 88 GLU A N 1
ATOM 684 C CA . GLU A 1 88 ? -4.431 -2.812 6.135 1.00 94.94 88 GLU A CA 1
ATOM 685 C C . GLU A 1 88 ? -5.795 -2.504 6.741 1.00 94.94 88 GLU A C 1
ATOM 687 O O . GLU A 1 88 ? -5.999 -1.478 7.393 1.00 94.94 88 GLU A O 1
ATOM 692 N N . MET A 1 89 ? -6.728 -3.431 6.546 1.00 93.44 89 MET A N 1
ATOM 693 C CA . MET A 1 89 ? -8.029 -3.466 7.199 1.00 93.44 89 MET A CA 1
ATOM 694 C C . MET A 1 89 ? -8.108 -4.748 8.015 1.00 93.44 89 MET A C 1
ATOM 696 O O . MET A 1 89 ? -7.905 -5.840 7.487 1.00 93.44 89 MET A O 1
ATOM 700 N N . CYS A 1 90 ? -8.425 -4.622 9.295 1.00 92.44 90 CYS A N 1
ATOM 701 C CA . CYS A 1 90 ? -8.566 -5.746 10.206 1.00 92.44 90 CYS A CA 1
ATOM 702 C C . CYS A 1 90 ? -9.965 -5.719 10.803 1.00 92.44 90 CYS A C 1
ATOM 704 O O . CYS A 1 90 ? -10.349 -4.736 11.436 1.00 92.44 90 CYS A O 1
ATOM 706 N N . ALA A 1 91 ? -10.719 -6.790 10.588 1.00 91.62 91 ALA A N 1
ATOM 707 C CA . ALA A 1 91 ? -12.025 -6.982 11.190 1.00 91.62 91 ALA A CA 1
ATOM 708 C C . ALA A 1 91 ? -11.929 -7.954 12.361 1.00 91.62 91 ALA A C 1
ATOM 710 O O . ALA A 1 91 ? -11.367 -9.040 12.227 1.00 91.62 91 ALA A O 1
ATOM 711 N N . ASN A 1 92 ? -12.493 -7.549 13.495 1.00 86.44 92 ASN A N 1
ATOM 712 C CA . ASN A 1 92 ? -12.591 -8.339 14.715 1.00 86.44 92 ASN A CA 1
ATOM 713 C C . ASN A 1 92 ? -14.024 -8.233 15.259 1.00 86.44 92 ASN A C 1
ATOM 715 O O . ASN A 1 92 ? -14.580 -7.133 15.310 1.00 86.44 92 ASN A O 1
ATOM 719 N N . GLY A 1 93 ? -14.604 -9.350 15.705 1.00 77.94 93 GLY A N 1
ATOM 720 C CA . GLY A 1 93 ? -15.951 -9.391 16.279 1.00 77.94 93 GLY A CA 1
ATOM 721 C C . GLY A 1 93 ? -16.160 -8.473 17.495 1.00 77.94 93 GLY A C 1
ATOM 722 O O . GLY A 1 93 ? -17.266 -7.973 17.690 1.00 77.94 93 GLY A O 1
ATOM 723 N N . ALA A 1 94 ? -15.119 -8.205 18.294 1.00 79.62 94 ALA A N 1
ATOM 724 C CA . ALA A 1 94 ? -15.218 -7.347 19.483 1.00 79.62 94 ALA A CA 1
ATOM 725 C C . ALA A 1 94 ? -15.054 -5.845 19.183 1.00 79.62 94 ALA A C 1
ATOM 727 O O . ALA A 1 94 ? -15.722 -5.004 19.783 1.00 79.62 94 ALA A O 1
ATOM 728 N N . ASP A 1 95 ? -14.160 -5.515 18.252 1.00 80.25 95 ASP A N 1
ATOM 729 C CA . ASP A 1 95 ? -13.667 -4.151 18.025 1.00 80.25 95 ASP A CA 1
ATOM 730 C C . ASP A 1 95 ? -14.154 -3.529 16.703 1.00 80.25 95 ASP A C 1
ATOM 732 O O . ASP A 1 95 ? -13.907 -2.348 16.442 1.00 80.25 95 ASP A O 1
ATOM 736 N N . GLY A 1 96 ? -14.827 -4.312 15.856 1.00 86.06 96 GLY A N 1
ATOM 737 C CA . GLY A 1 96 ? -15.219 -3.918 14.508 1.00 86.06 96 GLY A CA 1
ATOM 738 C C . GLY A 1 96 ? -14.034 -3.855 13.540 1.00 86.06 96 GLY A C 1
ATOM 739 O O . GLY A 1 96 ? -13.055 -4.591 13.673 1.00 86.06 96 GLY A O 1
ATOM 740 N N . ILE A 1 97 ? -14.144 -2.983 12.533 1.00 89.88 97 ILE A N 1
ATOM 741 C CA . ILE A 1 97 ? -13.107 -2.776 11.514 1.00 89.88 97 ILE A CA 1
ATOM 742 C C . ILE A 1 97 ? -12.144 -1.679 11.979 1.00 89.88 97 ILE A C 1
ATOM 744 O O . ILE A 1 97 ? -12.560 -0.547 12.238 1.00 89.88 97 ILE A O 1
ATOM 748 N N . LYS A 1 98 ? -10.852 -2.006 12.031 1.00 92.12 98 LYS A N 1
ATOM 749 C CA . LYS A 1 98 ? -9.742 -1.081 12.288 1.00 92.12 98 LYS A CA 1
ATOM 750 C C . LYS A 1 98 ? -8.841 -0.974 11.058 1.00 92.12 98 LYS A C 1
ATOM 752 O O . LYS A 1 98 ? -8.719 -1.926 10.287 1.00 92.12 98 LYS A O 1
ATOM 757 N N . PHE A 1 99 ? -8.215 0.188 10.891 1.00 94.00 99 PHE A N 1
ATOM 758 C CA . PHE A 1 99 ? -7.327 0.490 9.771 1.00 94.00 99 PHE A CA 1
ATOM 759 C C . PHE A 1 99 ? -5.902 0.697 10.269 1.00 94.00 99 PHE A C 1
ATOM 761 O O . PHE A 1 99 ? -5.675 1.445 11.224 1.00 94.00 99 PHE A O 1
ATOM 768 N N . TYR A 1 100 ? -4.954 0.055 9.596 1.00 96.00 100 TYR A N 1
ATOM 769 C CA . TYR A 1 100 ? -3.543 0.093 9.947 1.00 96.00 100 TYR A CA 1
ATOM 770 C C . TYR A 1 100 ? -2.675 0.404 8.730 1.00 96.00 100 TYR A C 1
ATOM 772 O O . TYR A 1 100 ? -3.094 0.231 7.584 1.00 96.00 100 TYR A O 1
ATOM 780 N N . ALA A 1 101 ? -1.445 0.838 8.979 1.00 96.69 101 ALA A N 1
ATOM 781 C CA . ALA A 1 101 ? -0.391 0.828 7.979 1.00 96.69 101 ALA A CA 1
ATOM 782 C C . ALA A 1 101 ? 0.912 0.308 8.595 1.00 96.69 101 ALA A C 1
ATOM 784 O O . ALA A 1 101 ? 1.283 0.739 9.689 1.00 96.69 101 ALA A O 1
ATOM 785 N N . ALA A 1 102 ? 1.599 -0.603 7.898 1.00 96.25 102 ALA A N 1
ATOM 786 C CA . ALA A 1 102 ? 2.921 -1.075 8.295 1.00 96.25 102 ALA A CA 1
ATOM 787 C C . ALA A 1 102 ? 3.981 -0.340 7.477 1.00 96.25 102 ALA A C 1
ATOM 789 O O . ALA A 1 102 ? 4.095 -0.523 6.259 1.00 96.25 102 ALA A O 1
ATOM 790 N N . ILE A 1 103 ? 4.752 0.511 8.151 1.00 95.81 103 ILE A N 1
ATOM 791 C CA . ILE A 1 103 ? 5.681 1.439 7.510 1.00 95.81 103 ILE A CA 1
ATOM 792 C C . ILE A 1 103 ? 7.104 1.212 8.040 1.00 95.81 103 ILE A C 1
ATOM 794 O O . ILE A 1 103 ? 7.298 1.169 9.256 1.00 95.81 103 ILE A O 1
ATOM 798 N N . PRO A 1 104 ? 8.131 1.112 7.177 1.00 94.31 104 PRO A N 1
ATOM 799 C CA . PRO A 1 104 ? 9.519 1.091 7.618 1.00 94.31 104 PRO A CA 1
ATOM 800 C C . PRO A 1 104 ? 9.885 2.353 8.405 1.00 94.31 104 PRO A C 1
ATOM 802 O O . PRO A 1 104 ? 9.636 3.476 7.956 1.00 94.31 104 PRO A O 1
ATOM 805 N N . GLN A 1 105 ? 10.563 2.165 9.537 1.00 92.50 105 GLN A N 1
ATOM 806 C CA . GLN A 1 105 ? 11.036 3.238 10.422 1.00 92.50 105 GLN A CA 1
ATOM 807 C C . GLN A 1 105 ? 11.655 4.462 9.705 1.00 92.50 105 GLN A C 1
ATOM 809 O O . GLN A 1 105 ? 11.285 5.590 10.039 1.00 92.50 105 GLN A O 1
ATOM 814 N N . PRO A 1 106 ? 12.539 4.306 8.692 1.00 92.38 106 PRO A N 1
ATOM 815 C CA . PRO A 1 106 ? 13.170 5.452 8.028 1.00 92.38 106 PRO A CA 1
ATOM 816 C C . PRO A 1 106 ? 12.194 6.400 7.322 1.00 92.38 106 PRO A C 1
ATOM 818 O O . PRO A 1 106 ? 12.463 7.598 7.239 1.00 92.38 106 PRO A O 1
ATOM 821 N N . ILE A 1 107 ? 11.069 5.879 6.822 1.00 94.31 107 ILE A N 1
ATOM 822 C CA . ILE A 1 107 ? 10.082 6.652 6.055 1.00 94.31 107 ILE A CA 1
ATOM 823 C C . ILE A 1 107 ? 8.806 6.961 6.848 1.00 94.31 107 ILE A C 1
ATOM 825 O O . ILE A 1 107 ? 7.957 7.696 6.349 1.00 94.31 107 ILE A O 1
ATOM 829 N N . LEU A 1 108 ? 8.682 6.472 8.089 1.00 95.19 108 LEU A N 1
ATOM 830 C CA . LEU A 1 108 ? 7.488 6.623 8.928 1.00 95.19 108 LEU A CA 1
ATOM 831 C C . LEU A 1 108 ? 6.992 8.071 9.003 1.00 95.19 108 LEU A C 1
ATOM 833 O O . LEU A 1 108 ? 5.864 8.359 8.617 1.00 95.19 108 LEU A O 1
ATOM 837 N N . LYS A 1 109 ? 7.861 9.005 9.409 1.00 95.62 109 LYS A N 1
ATOM 838 C CA . LYS A 1 109 ? 7.495 10.428 9.548 1.00 95.62 109 LYS A CA 1
ATOM 839 C C . LYS A 1 109 ? 7.039 11.058 8.236 1.00 95.62 109 LYS A C 1
ATOM 841 O O . LYS A 1 109 ? 6.189 11.945 8.235 1.00 95.62 109 LYS A O 1
ATOM 846 N N . PHE A 1 110 ? 7.629 10.632 7.121 1.00 96.12 110 PHE A N 1
ATOM 847 C CA . PHE A 1 110 ? 7.235 11.129 5.811 1.00 96.12 110 PHE A CA 1
ATOM 848 C C . PHE A 1 110 ? 5.837 10.627 5.450 1.00 96.12 110 PHE A C 1
ATOM 850 O O . PHE A 1 110 ? 4.994 11.437 5.070 1.00 96.12 110 PHE A O 1
ATOM 857 N N . VAL A 1 111 ? 5.571 9.330 5.636 1.00 95.94 111 VAL A N 1
ATOM 858 C CA . VAL A 1 111 ? 4.253 8.732 5.387 1.00 95.94 111 VAL A CA 1
ATOM 859 C C . VAL A 1 111 ? 3.184 9.361 6.283 1.00 95.94 111 VAL A C 1
ATOM 861 O O . VAL A 1 111 ? 2.157 9.795 5.767 1.00 95.94 111 VAL A O 1
ATOM 864 N N . GLU A 1 112 ? 3.441 9.508 7.586 1.00 95.75 112 GLU A N 1
ATOM 865 C CA . GLU A 1 112 ? 2.537 10.200 8.519 1.00 95.75 112 GLU A CA 1
ATOM 866 C C . GLU A 1 112 ? 2.215 11.620 8.039 1.00 95.75 112 GLU A C 1
ATOM 868 O O . GLU A 1 112 ? 1.051 12.014 7.987 1.00 95.75 112 GLU A O 1
ATOM 873 N N . SER A 1 113 ? 3.235 12.379 7.624 1.00 96.00 113 SER A N 1
ATOM 874 C CA . SER A 1 113 ? 3.043 13.728 7.091 1.00 96.00 113 SER A CA 1
ATOM 875 C C . SER A 1 113 ? 2.201 13.742 5.814 1.00 96.00 113 SER A C 1
ATOM 877 O O . SER A 1 113 ? 1.425 14.680 5.636 1.00 96.00 113 SER A O 1
ATOM 879 N N . GLN A 1 114 ? 2.343 12.753 4.924 1.00 96.19 114 GLN A N 1
ATOM 880 C CA . GLN A 1 114 ? 1.526 12.672 3.706 1.00 96.19 114 GLN A CA 1
ATOM 881 C C . GLN A 1 114 ? 0.071 12.308 4.018 1.00 96.19 114 GLN A C 1
ATOM 883 O O . GLN A 1 114 ? -0.834 12.866 3.398 1.00 96.19 114 GLN A O 1
ATOM 888 N N . ILE A 1 115 ? -0.165 11.435 5.002 1.00 93.81 115 ILE A N 1
ATOM 889 C CA . ILE A 1 115 ? -1.519 11.108 5.463 1.00 93.81 115 ILE A CA 1
ATOM 890 C C . ILE A 1 115 ? -2.171 12.353 6.075 1.00 93.81 115 ILE A C 1
ATOM 892 O O . ILE A 1 115 ? -3.259 12.729 5.650 1.00 93.81 115 ILE A O 1
ATOM 896 N N . TYR A 1 116 ? -1.502 13.053 6.998 1.00 93.25 116 TYR A N 1
ATOM 897 C CA . TYR A 1 116 ? -2.042 14.277 7.607 1.00 93.25 116 TYR A CA 1
ATOM 898 C C . TYR A 1 116 ? -2.268 15.412 6.602 1.00 93.25 116 TYR A C 1
ATOM 900 O O . TYR A 1 116 ? -3.206 16.188 6.767 1.00 93.25 116 TYR A O 1
ATOM 908 N N . ALA A 1 117 ? -1.444 15.520 5.555 1.00 92.81 117 ALA A N 1
ATOM 909 C CA . ALA A 1 117 ? -1.630 16.535 4.518 1.00 92.81 117 ALA A CA 1
ATOM 910 C C . ALA A 1 117 ? -2.960 16.366 3.766 1.00 92.81 117 ALA A C 1
ATOM 912 O O . ALA A 1 117 ? -3.573 17.358 3.377 1.00 92.81 117 ALA A O 1
ATOM 913 N N . GLN A 1 118 ? -3.401 15.121 3.576 1.00 90.25 118 GLN A N 1
ATOM 914 C CA . GLN A 1 118 ? -4.633 14.792 2.857 1.00 90.25 118 GLN A CA 1
ATOM 915 C C . GLN A 1 118 ? -5.835 14.594 3.790 1.00 90.25 118 GLN A C 1
ATOM 917 O O . GLN A 1 118 ? -6.968 14.900 3.420 1.00 90.25 118 GLN A O 1
ATOM 922 N N . TYR A 1 119 ? -5.584 14.134 5.016 1.00 89.94 119 TYR A N 1
ATOM 923 C CA . TYR A 1 119 ? -6.576 13.846 6.050 1.00 89.94 119 TYR A CA 1
ATOM 924 C C . TYR A 1 119 ? -6.194 14.557 7.360 1.00 89.94 119 TYR A C 1
ATOM 926 O O . TYR A 1 119 ? -5.816 13.910 8.338 1.00 89.94 119 TYR A O 1
ATOM 934 N N . PRO A 1 120 ? -6.292 15.897 7.426 1.00 88.19 120 PRO A N 1
ATOM 935 C CA . PRO A 1 120 ? -5.782 16.681 8.558 1.00 88.19 120 PRO A CA 1
ATOM 936 C C . PRO A 1 120 ? -6.495 16.392 9.880 1.00 88.19 120 PRO A C 1
ATOM 938 O O . PRO A 1 120 ? -5.964 16.671 10.951 1.00 88.19 120 PRO A O 1
ATOM 941 N N . THR A 1 121 ? -7.704 15.841 9.814 1.00 88.69 121 THR A N 1
ATOM 942 C CA . THR A 1 121 ? -8.520 15.519 10.982 1.00 88.69 121 THR A CA 1
ATOM 943 C C . THR A 1 121 ? -8.346 14.075 11.457 1.00 88.69 121 THR A C 1
ATOM 945 O O . THR A 1 121 ? -8.988 13.696 12.435 1.00 88.69 121 THR A O 1
ATOM 948 N N . CYS A 1 122 ? -7.539 13.252 10.773 1.00 90.44 122 CYS A N 1
ATOM 949 C CA . CYS A 1 122 ? -7.292 11.877 11.202 1.00 90.44 122 CYS A CA 1
ATOM 950 C C . CYS A 1 122 ? -6.500 11.833 12.519 1.00 90.44 122 CYS A C 1
ATOM 952 O O . CYS A 1 122 ? -5.822 12.785 12.898 1.00 90.44 122 CYS A O 1
ATOM 954 N N . SER A 1 123 ? -6.591 10.717 13.235 1.00 92.94 123 SER A N 1
ATOM 955 C CA . SER A 1 123 ? -5.746 10.414 14.385 1.00 92.94 123 SER A CA 1
ATOM 956 C C . SER A 1 123 ? -4.864 9.228 14.031 1.00 92.94 123 SER A C 1
ATOM 958 O O . SER A 1 123 ? -5.374 8.139 13.770 1.00 92.94 123 SER A O 1
ATOM 960 N N . ILE A 1 124 ? -3.551 9.452 14.025 1.00 95.19 124 ILE A N 1
ATOM 961 C CA . ILE A 1 124 ? -2.547 8.408 13.815 1.00 95.19 124 ILE A CA 1
ATOM 962 C C . ILE A 1 124 ? -1.893 8.086 15.157 1.00 95.19 124 ILE A C 1
ATOM 964 O O . ILE A 1 124 ? -1.464 8.995 15.873 1.00 95.19 124 ILE A O 1
ATOM 968 N N . ARG A 1 125 ? -1.815 6.800 15.508 1.00 96.00 125 ARG A N 1
ATOM 969 C CA . ARG A 1 125 ? -1.106 6.326 16.706 1.00 96.00 125 ARG A CA 1
ATOM 970 C C . ARG A 1 125 ? -0.235 5.130 16.368 1.00 96.00 125 ARG A C 1
ATOM 972 O O . ARG A 1 125 ? -0.715 4.190 15.747 1.00 96.00 125 ARG A O 1
ATOM 979 N N . VAL A 1 126 ? 1.008 5.136 16.839 1.00 95.62 126 VAL A N 1
ATOM 980 C CA . VAL A 1 126 ? 1.854 3.938 16.819 1.00 95.62 126 VAL A CA 1
ATOM 981 C C . VAL A 1 126 ? 1.286 2.936 17.818 1.00 95.62 126 VAL A C 1
ATOM 983 O O . VAL A 1 126 ? 1.035 3.282 18.976 1.00 95.62 126 VAL A O 1
ATOM 986 N N . VAL A 1 127 ? 1.056 1.709 17.364 1.00 94.88 127 VAL A N 1
ATOM 987 C CA . VAL A 1 127 ? 0.477 0.630 18.163 1.00 94.88 127 VAL A CA 1
ATOM 988 C C . VAL A 1 127 ? 1.368 -0.610 18.107 1.00 94.88 127 VAL A C 1
ATOM 990 O O . VAL A 1 127 ? 2.092 -0.802 17.130 1.00 94.88 127 VAL A O 1
ATOM 993 N N . PRO A 1 128 ? 1.326 -1.476 19.134 1.00 92.62 128 PRO A N 1
ATOM 994 C CA . PRO A 1 128 ? 1.934 -2.795 19.040 1.00 92.62 128 PRO A CA 1
ATOM 995 C C . PRO A 1 128 ? 1.361 -3.584 17.860 1.00 92.62 128 PRO A C 1
ATOM 997 O O . PRO A 1 128 ? 0.205 -3.393 17.476 1.00 92.62 128 PRO A O 1
ATOM 1000 N N . ASP A 1 129 ? 2.158 -4.505 17.328 1.00 91.19 129 ASP A N 1
ATOM 1001 C CA . ASP A 1 129 ? 1.740 -5.387 16.244 1.00 91.19 129 ASP A CA 1
ATOM 1002 C C . ASP A 1 129 ? 0.517 -6.223 16.658 1.00 91.19 129 ASP A C 1
ATOM 1004 O O . ASP A 1 129 ? 0.581 -7.110 17.515 1.00 91.19 129 ASP A O 1
ATOM 1008 N N . TYR A 1 130 ? -0.615 -5.910 16.028 1.00 88.12 130 TYR A N 1
ATOM 1009 C CA . TYR A 1 130 ? -1.918 -6.497 16.320 1.00 88.12 130 TYR A CA 1
ATOM 1010 C C . TYR A 1 130 ? -2.030 -7.962 15.871 1.00 88.12 130 TYR A C 1
ATOM 1012 O O . TYR A 1 130 ? -2.975 -8.653 16.267 1.00 88.12 130 TYR A O 1
ATOM 1020 N N . THR A 1 131 ? -1.087 -8.442 15.053 1.00 87.75 131 THR A N 1
ATOM 1021 C CA . THR A 1 131 ? -1.067 -9.815 14.540 1.00 87.75 131 THR A CA 1
ATOM 1022 C C . THR A 1 131 ? -0.418 -10.791 15.520 1.00 87.75 131 THR A C 1
ATOM 1024 O O . THR A 1 131 ? -0.759 -11.972 15.497 1.00 87.75 131 THR A O 1
ATOM 1027 N N . GLN A 1 132 ? 0.442 -10.322 16.437 1.00 83.50 132 GLN A N 1
ATOM 1028 C CA . GLN A 1 132 ? 1.259 -11.185 17.304 1.00 83.50 132 GLN A CA 1
ATOM 1029 C C . GLN A 1 132 ? 0.445 -12.211 18.095 1.00 83.50 132 GLN A C 1
ATOM 1031 O O . GLN A 1 132 ? 0.785 -13.389 18.090 1.00 83.50 132 GLN A O 1
ATOM 1036 N N . ALA A 1 133 ? -0.643 -11.782 18.738 1.00 75.56 133 ALA A N 1
ATOM 1037 C CA . ALA A 1 133 ? -1.493 -12.680 19.522 1.00 75.56 133 ALA A CA 1
ATOM 1038 C C . ALA A 1 133 ? -2.213 -13.718 18.644 1.00 75.56 133 ALA A C 1
ATOM 1040 O O . ALA A 1 133 ? -2.397 -14.860 19.043 1.00 75.56 133 ALA A O 1
ATOM 1041 N N . SER A 1 134 ? -2.603 -13.338 17.426 1.00 77.94 134 SER A N 1
ATOM 1042 C CA . SER A 1 134 ? -3.336 -14.225 16.516 1.00 77.94 134 SER A CA 1
ATOM 1043 C C . SER A 1 134 ? -2.430 -15.204 15.774 1.00 77.94 134 SER A C 1
ATOM 1045 O O . SER A 1 134 ? -2.851 -16.320 15.505 1.00 77.94 134 SER A O 1
ATOM 1047 N N . LEU A 1 135 ? -1.192 -14.808 15.468 1.00 77.06 135 LEU A N 1
ATOM 1048 C CA . LEU A 1 135 ? -0.220 -15.658 14.776 1.00 77.06 135 LEU A CA 1
ATOM 1049 C C . LEU A 1 135 ? 0.483 -16.660 15.702 1.00 77.06 135 LEU A C 1
ATOM 1051 O O . LEU A 1 135 ? 1.055 -17.629 15.211 1.00 77.06 135 LEU A O 1
ATOM 1055 N N . GLN A 1 136 ? 0.484 -16.423 17.016 1.00 74.19 136 GLN A N 1
ATOM 1056 C CA . GLN A 1 136 ? 1.083 -17.344 17.989 1.00 74.19 136 GLN A CA 1
ATOM 1057 C C . GLN A 1 136 ? 0.139 -18.487 18.374 1.00 74.19 136 GLN A C 1
ATOM 1059 O O . GLN A 1 136 ? 0.598 -19.618 18.517 1.00 74.19 136 GLN A O 1
ATOM 1064 N N . ASP A 1 137 ? -1.160 -18.199 18.496 1.00 70.31 137 ASP A N 1
ATOM 1065 C CA . ASP A 1 137 ? -2.131 -19.113 19.109 1.00 70.31 137 ASP A CA 1
ATOM 1066 C C . ASP A 1 137 ? -3.211 -19.634 18.138 1.00 70.31 137 ASP A C 1
ATOM 1068 O O . ASP A 1 137 ? -4.059 -20.431 18.541 1.00 70.31 137 ASP A O 1
ATOM 1072 N N . GLY A 1 138 ? -3.210 -19.194 16.873 1.00 71.44 138 GLY A N 1
ATOM 1073 C CA . GLY A 1 138 ? -4.265 -19.497 15.901 1.00 71.44 138 GLY A CA 1
ATOM 1074 C C . GLY A 1 138 ? -3.776 -20.137 14.601 1.00 71.44 138 GLY A C 1
ATOM 1075 O O . GLY A 1 138 ? -2.680 -19.854 14.115 1.00 71.44 138 GLY A O 1
ATOM 1076 N N . ASP A 1 139 ? -4.637 -20.962 14.004 1.00 81.88 139 ASP A N 1
ATOM 1077 C CA . ASP A 1 139 ? -4.508 -21.374 12.606 1.00 81.88 139 ASP A CA 1
ATOM 1078 C C . ASP A 1 139 ? -4.943 -20.218 11.694 1.00 81.88 139 ASP A C 1
ATOM 1080 O O . ASP A 1 139 ? -5.955 -19.560 11.944 1.00 81.88 139 ASP A O 1
ATOM 1084 N N . TYR A 1 140 ? -4.193 -19.971 10.621 1.00 85.12 140 TYR A N 1
ATOM 1085 C CA . TYR A 1 140 ? -4.506 -18.922 9.653 1.00 85.12 140 TYR A CA 1
ATOM 1086 C C . TYR A 1 140 ? -4.300 -19.406 8.217 1.00 85.12 140 TYR A C 1
ATOM 1088 O O . TYR A 1 140 ? -3.440 -20.240 7.931 1.00 85.12 140 TYR A O 1
ATOM 1096 N N . GLU A 1 141 ? -5.077 -18.838 7.298 1.00 88.62 141 GLU A N 1
ATOM 1097 C CA . GLU A 1 141 ? -4.950 -19.059 5.860 1.00 88.62 141 GLU A CA 1
ATOM 1098 C C . GLU A 1 141 ? -4.663 -17.727 5.161 1.00 88.62 141 GLU A C 1
ATOM 1100 O O . GLU A 1 141 ? -5.242 -16.694 5.495 1.00 88.62 141 GLU A O 1
ATOM 1105 N N . ILE A 1 142 ? -3.751 -17.748 4.187 1.00 90.88 142 ILE A N 1
ATOM 1106 C CA . ILE A 1 142 ? -3.373 -16.573 3.397 1.00 90.88 142 ILE A CA 1
ATOM 1107 C C . ILE A 1 142 ? -3.732 -16.836 1.942 1.00 90.88 142 ILE A C 1
ATOM 1109 O O . ILE A 1 142 ? -3.373 -17.866 1.374 1.00 90.88 142 ILE A O 1
ATOM 1113 N N . SER A 1 143 ? -4.397 -15.866 1.321 1.00 91.44 143 SER A N 1
ATOM 1114 C CA . SER A 1 143 ? -4.723 -15.881 -0.102 1.00 91.44 143 SER A CA 1
ATOM 1115 C C . SER A 1 143 ? -4.240 -14.605 -0.782 1.00 91.44 143 SER A C 1
ATOM 1117 O O . SER A 1 143 ? -4.274 -13.523 -0.201 1.00 91.44 143 SER A O 1
ATOM 1119 N N . TYR A 1 144 ? -3.817 -14.735 -2.040 1.00 91.88 144 TYR A N 1
ATOM 1120 C CA . TYR A 1 144 ? -3.322 -13.625 -2.853 1.00 91.88 144 TYR A CA 1
ATOM 1121 C C . TYR A 1 144 ? -4.252 -13.361 -4.032 1.00 91.88 144 TYR A C 1
ATOM 1123 O O . TYR A 1 144 ? -4.615 -14.276 -4.774 1.00 91.88 144 TYR A O 1
ATOM 1131 N N . ILE A 1 145 ? -4.581 -12.089 -4.249 1.00 88.75 145 ILE A N 1
ATOM 1132 C CA . ILE A 1 145 ? -5.323 -11.644 -5.427 1.00 88.75 145 ILE A CA 1
ATOM 1133 C C . ILE A 1 145 ? -4.314 -11.302 -6.524 1.00 88.75 145 ILE A C 1
ATOM 1135 O O . ILE A 1 145 ? -3.409 -10.499 -6.313 1.00 88.75 145 ILE A O 1
ATOM 1139 N N . ASN A 1 146 ? -4.478 -11.907 -7.701 1.00 88.25 146 ASN A N 1
ATOM 1140 C CA . ASN A 1 146 ? -3.609 -11.689 -8.855 1.00 88.25 146 ASN A CA 1
ATOM 1141 C C . ASN A 1 146 ? -4.416 -11.244 -10.077 1.00 88.25 146 ASN A C 1
ATOM 1143 O O . ASN A 1 146 ? -5.581 -11.614 -10.244 1.00 88.25 146 ASN A O 1
ATOM 1147 N N . LEU A 1 147 ? -3.780 -10.470 -10.958 1.00 87.88 147 LEU A N 1
ATOM 1148 C CA . LEU A 1 147 ? -4.386 -10.072 -12.225 1.00 87.88 147 LEU A CA 1
ATOM 1149 C C . LEU A 1 147 ? -4.536 -11.290 -13.144 1.00 87.88 147 LEU A C 1
ATOM 1151 O O . LEU A 1 147 ? -3.584 -12.023 -13.394 1.00 87.88 147 LEU A O 1
ATOM 1155 N N . THR A 1 148 ? -5.734 -11.482 -13.695 1.00 89.12 148 THR A N 1
ATOM 1156 C CA . THR A 1 148 ? -6.001 -12.549 -14.678 1.00 89.12 148 THR A CA 1
ATOM 1157 C C . THR A 1 148 ? -5.410 -12.240 -16.057 1.00 89.12 148 THR A C 1
ATOM 1159 O O . THR A 1 148 ? -5.254 -13.135 -16.884 1.00 89.12 148 THR A O 1
ATOM 1162 N N . LYS A 1 149 ? -5.129 -10.963 -16.337 1.00 88.31 149 LYS A N 1
ATOM 1163 C CA . LYS A 1 149 ? -4.565 -10.481 -17.601 1.00 88.31 149 LYS A CA 1
ATOM 1164 C C . LYS A 1 149 ? -3.317 -9.646 -17.336 1.00 88.31 149 LYS A C 1
ATOM 1166 O O . LYS A 1 149 ? -3.036 -9.285 -16.197 1.00 88.31 149 LYS A O 1
ATOM 1171 N N . ASP A 1 150 ? -2.605 -9.306 -18.403 1.00 86.88 150 ASP A N 1
ATOM 1172 C CA . ASP A 1 150 ? -1.404 -8.485 -18.312 1.00 86.88 150 ASP A CA 1
ATOM 1173 C C . ASP A 1 150 ? -1.675 -7.102 -17.695 1.00 86.88 150 ASP A C 1
ATOM 1175 O O . ASP A 1 150 ? -2.654 -6.430 -18.022 1.00 86.88 150 ASP A O 1
ATOM 1179 N N . GLN A 1 151 ? -0.738 -6.648 -16.860 1.00 85.56 151 GLN A N 1
ATOM 1180 C CA . GLN A 1 151 ? -0.799 -5.392 -16.096 1.00 85.56 151 GLN A CA 1
ATOM 1181 C C . GLN A 1 151 ? -0.899 -4.106 -16.933 1.00 85.56 151 GLN A C 1
ATOM 1183 O O . GLN A 1 151 ? -1.254 -3.062 -16.400 1.00 85.56 151 GLN A O 1
ATOM 1188 N N . TYR A 1 152 ? -0.566 -4.150 -18.228 1.00 85.25 152 TYR A N 1
ATOM 1189 C CA . TYR A 1 152 ? -0.664 -2.978 -19.108 1.00 85.25 152 TYR A CA 1
ATOM 1190 C C . TYR A 1 152 ? -2.099 -2.713 -19.586 1.00 85.25 152 TYR A C 1
ATOM 1192 O O . TYR A 1 152 ? -2.347 -1.707 -20.252 1.00 85.25 152 TYR A O 1
ATOM 1200 N N . LEU A 1 153 ? -3.038 -3.620 -19.302 1.00 87.31 153 LEU A N 1
ATOM 1201 C CA . LEU A 1 153 ? -4.449 -3.401 -19.581 1.00 87.31 153 LEU A CA 1
ATOM 1202 C C . LEU A 1 153 ? -5.073 -2.551 -18.468 1.00 87.31 153 LEU A C 1
ATOM 1204 O O . LEU A 1 153 ? -4.807 -2.798 -17.292 1.00 87.31 153 LEU A O 1
ATOM 1208 N N . PRO A 1 154 ? -5.927 -1.575 -18.818 1.00 81.56 154 PRO A N 1
ATOM 1209 C CA . PRO A 1 154 ? -6.545 -0.715 -17.824 1.00 81.56 154 PRO A CA 1
ATOM 1210 C C . PRO A 1 154 ? -7.472 -1.521 -16.911 1.00 81.56 154 PRO A C 1
ATOM 1212 O O . PRO A 1 154 ? -8.240 -2.376 -17.363 1.00 81.56 154 PRO A O 1
ATOM 1215 N N . ILE A 1 155 ? -7.425 -1.194 -15.624 1.00 85.31 155 ILE A N 1
ATOM 1216 C CA . ILE A 1 155 ? -8.449 -1.562 -14.647 1.00 85.31 155 ILE A CA 1
ATOM 1217 C C . ILE A 1 155 ? -9.440 -0.404 -14.506 1.00 85.31 155 ILE A C 1
ATOM 1219 O O . ILE A 1 155 ? -9.108 0.740 -14.820 1.00 85.31 155 ILE A O 1
ATOM 1223 N N . LYS A 1 156 ? -10.661 -0.692 -14.042 1.00 84.38 156 LYS A N 1
ATOM 1224 C CA . LYS A 1 156 ? -11.619 0.369 -13.703 1.00 84.38 156 LYS A CA 1
ATOM 1225 C C . LYS A 1 156 ? -11.028 1.255 -12.610 1.00 84.38 156 LYS A C 1
ATOM 1227 O O . LYS A 1 156 ? -10.481 0.740 -11.635 1.00 84.38 156 LYS A O 1
ATOM 1232 N N . THR A 1 157 ? -11.146 2.565 -12.778 1.00 85.56 157 THR A N 1
ATOM 1233 C CA . THR A 1 157 ? -10.681 3.544 -11.794 1.00 85.56 157 THR A CA 1
ATOM 1234 C C . THR A 1 157 ? -11.820 3.952 -10.869 1.00 85.56 157 THR A C 1
ATOM 1236 O O . THR A 1 157 ? -12.988 3.688 -11.155 1.00 85.56 157 THR A O 1
ATOM 1239 N N . PHE A 1 158 ? -11.506 4.648 -9.772 1.00 81.94 158 PHE A N 1
ATOM 1240 C CA . PHE A 1 158 ? -12.537 5.127 -8.848 1.00 81.94 158 PHE A CA 1
ATOM 1241 C C . PHE A 1 158 ? -13.556 6.075 -9.500 1.00 81.94 158 PHE A C 1
ATOM 1243 O O . PHE A 1 158 ? -14.688 6.171 -9.040 1.00 81.94 158 PHE A O 1
ATOM 1250 N N . ARG A 1 159 ? -13.168 6.744 -10.595 1.00 82.88 159 ARG A N 1
ATOM 1251 C CA . ARG A 1 159 ? -14.036 7.632 -11.380 1.00 82.88 159 ARG A CA 1
ATOM 1252 C C . ARG A 1 159 ? -15.100 6.865 -12.171 1.00 82.88 159 ARG A C 1
ATOM 1254 O O . ARG A 1 159 ? -16.119 7.444 -12.526 1.00 82.88 159 ARG A O 1
ATOM 1261 N N . ASP A 1 160 ? -14.865 5.578 -12.426 1.00 84.94 160 ASP A N 1
ATOM 1262 C CA . ASP A 1 160 ? -15.743 4.706 -13.212 1.00 84.94 160 ASP A CA 1
ATOM 1263 C C . ASP A 1 160 ? -16.714 3.893 -12.336 1.00 84.94 160 ASP A C 1
ATOM 1265 O O . ASP A 1 160 ? -17.503 3.099 -12.858 1.00 84.94 160 ASP A O 1
ATOM 1269 N N . PHE A 1 161 ? -16.635 4.024 -11.006 1.00 81.19 161 PHE A N 1
ATOM 1270 C CA . PHE A 1 161 ? -17.529 3.327 -10.085 1.00 81.19 161 PHE A CA 1
ATOM 1271 C C . PHE A 1 161 ? -18.823 4.119 -9.861 1.00 81.19 161 PHE A C 1
ATOM 1273 O O . PHE A 1 161 ? -18.803 5.259 -9.406 1.00 81.19 161 PHE A O 1
ATOM 1280 N N . GLU A 1 162 ? -19.961 3.482 -10.145 1.00 78.00 162 GLU A N 1
ATOM 1281 C CA . GLU A 1 162 ? -21.303 4.019 -9.858 1.00 78.00 162 GLU A CA 1
ATOM 1282 C C . GLU A 1 162 ? -21.706 3.839 -8.385 1.00 78.00 162 GLU A C 1
ATOM 1284 O O . GLU A 1 162 ? -22.535 4.578 -7.861 1.00 78.00 162 GLU A O 1
ATOM 1289 N N . ILE A 1 163 ? -21.119 2.837 -7.729 1.00 78.25 163 ILE A N 1
ATOM 1290 C CA . ILE A 1 163 ? -21.356 2.453 -6.335 1.00 78.25 163 ILE A CA 1
ATOM 1291 C C . ILE A 1 163 ? -20.025 2.386 -5.592 1.00 78.25 163 ILE A C 1
ATOM 1293 O O . ILE A 1 163 ? -18.991 2.139 -6.207 1.00 78.25 163 ILE A O 1
ATOM 1297 N N . ASP A 1 164 ? -20.046 2.561 -4.272 1.00 77.50 164 ASP A N 1
ATOM 1298 C CA . ASP A 1 164 ? -18.835 2.462 -3.456 1.00 77.50 164 ASP A CA 1
ATOM 1299 C C . ASP A 1 164 ? -18.200 1.054 -3.565 1.00 77.50 164 ASP A C 1
ATOM 1301 O O . ASP A 1 164 ? -18.828 0.063 -3.172 1.00 77.50 164 ASP A O 1
ATOM 1305 N N . PRO A 1 165 ? -16.956 0.938 -4.074 1.00 78.06 165 PRO A N 1
ATOM 1306 C CA . PRO A 1 165 ? -16.283 -0.349 -4.227 1.00 78.06 165 PRO A CA 1
ATOM 1307 C C . PRO A 1 165 ? -15.935 -1.008 -2.885 1.00 78.06 165 PRO A C 1
ATOM 1309 O O . PRO A 1 165 ? -15.779 -2.230 -2.834 1.00 78.06 165 PRO A O 1
ATOM 1312 N N . LEU A 1 166 ? -15.819 -0.238 -1.798 1.00 82.94 166 LEU A N 1
ATOM 1313 C CA . LEU A 1 166 ? -15.473 -0.777 -0.484 1.00 82.94 166 LEU A CA 1
ATOM 1314 C C . LEU A 1 166 ? -16.673 -1.391 0.232 1.00 82.94 166 LEU A C 1
ATOM 1316 O O . LEU A 1 166 ? -16.471 -2.277 1.054 1.00 82.94 166 LEU A O 1
ATOM 1320 N N . SER A 1 167 ? -17.904 -1.006 -0.109 1.00 84.00 167 SER A N 1
ATOM 1321 C CA . SER A 1 167 ? -19.125 -1.500 0.540 1.00 84.00 167 SER A CA 1
ATOM 1322 C C . SER A 1 167 ? -19.250 -3.030 0.527 1.00 84.00 167 SER A C 1
ATOM 1324 O O . SER A 1 167 ? -19.652 -3.631 1.520 1.00 84.00 167 SER A O 1
ATOM 1326 N N . ALA A 1 168 ? -18.870 -3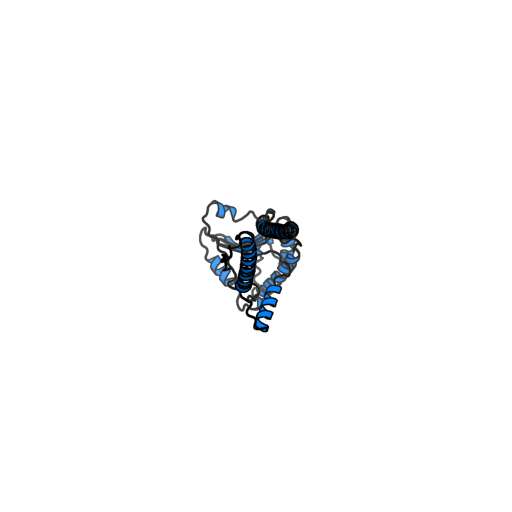.690 -0.572 1.00 84.88 168 ALA A N 1
ATOM 1327 C CA . ALA A 1 168 ? -18.889 -5.153 -0.645 1.00 84.88 168 ALA A CA 1
ATOM 1328 C C . ALA A 1 168 ? -17.817 -5.793 0.256 1.00 84.88 168 ALA A C 1
ATOM 1330 O O . ALA A 1 168 ? -18.073 -6.807 0.906 1.00 84.88 168 ALA A O 1
ATOM 1331 N N . ILE A 1 169 ? -16.630 -5.180 0.319 1.00 86.94 169 ILE A N 1
ATOM 1332 C CA . ILE A 1 169 ? -15.513 -5.644 1.147 1.00 86.94 169 ILE A CA 1
ATOM 1333 C C . ILE A 1 169 ? -15.858 -5.457 2.625 1.00 86.94 169 ILE A C 1
ATOM 1335 O O . ILE A 1 169 ? -15.749 -6.396 3.407 1.00 86.94 169 ILE A O 1
ATOM 1339 N N . THR A 1 170 ? -16.334 -4.274 3.016 1.00 85.56 170 THR A N 1
ATOM 1340 C CA . THR A 1 170 ? -16.699 -3.980 4.404 1.00 85.56 170 THR A CA 1
ATOM 1341 C C . THR A 1 170 ? -17.886 -4.810 4.871 1.00 85.56 170 THR A C 1
ATOM 1343 O O . THR A 1 170 ? -17.880 -5.242 6.020 1.00 85.56 170 THR A O 1
ATOM 1346 N N . ALA A 1 171 ? -18.862 -5.110 4.008 1.00 86.88 171 ALA A N 1
ATOM 1347 C CA . ALA A 1 171 ? -19.961 -6.010 4.347 1.00 86.88 171 ALA A CA 1
ATOM 1348 C C . ALA A 1 171 ? -19.466 -7.433 4.657 1.00 86.88 171 ALA A C 1
ATOM 1350 O O . ALA A 1 171 ? -19.862 -8.001 5.672 1.00 86.88 171 ALA A O 1
ATOM 1351 N N . ALA A 1 172 ? -18.561 -7.977 3.834 1.00 85.69 172 ALA A N 1
ATOM 1352 C CA . ALA A 1 172 ? -17.952 -9.288 4.073 1.00 85.69 172 ALA A CA 1
ATOM 1353 C C . ALA A 1 172 ? -17.071 -9.304 5.335 1.00 85.69 172 ALA A C 1
ATOM 1355 O O . ALA A 1 172 ? -17.088 -10.262 6.100 1.00 85.69 172 ALA A O 1
ATOM 1356 N N . LEU A 1 173 ? -16.335 -8.222 5.590 1.00 84.94 173 LEU A N 1
ATOM 1357 C CA . LEU A 1 173 ? -15.530 -8.064 6.803 1.00 84.94 173 LEU A CA 1
ATOM 1358 C C . LEU A 1 173 ? -16.388 -7.878 8.065 1.00 84.94 173 LEU A C 1
ATOM 1360 O O . LEU A 1 173 ? -15.964 -8.239 9.156 1.00 84.94 173 LEU A O 1
ATOM 1364 N N . SER A 1 174 ? -17.598 -7.330 7.940 1.00 83.50 174 SER A N 1
ATOM 1365 C CA . SER A 1 174 ? -18.487 -7.072 9.083 1.00 83.50 174 SER A CA 1
ATOM 1366 C C . SER A 1 174 ? -19.246 -8.313 9.559 1.00 83.50 174 SER A C 1
ATOM 1368 O O . SER A 1 174 ? -19.826 -8.281 10.640 1.00 83.50 174 SER A O 1
ATOM 1370 N N . SER A 1 175 ? -19.266 -9.403 8.782 1.00 81.50 175 SER A N 1
ATOM 1371 C CA . SER A 1 175 ? -19.912 -10.667 9.172 1.00 81.50 175 SER A CA 1
ATOM 1372 C C . SER A 1 175 ? -19.031 -11.572 10.040 1.00 81.50 175 SER A C 1
ATOM 1374 O O . SER A 1 175 ? -19.356 -12.742 10.215 1.00 81.50 175 SER A O 1
ATOM 1376 N N . VAL A 1 176 ? -17.904 -11.066 10.539 1.00 83.25 176 VAL A N 1
ATOM 1377 C CA . VAL A 1 176 ? -16.996 -11.799 11.429 1.00 83.25 176 VAL A CA 1
ATOM 1378 C C . VAL A 1 176 ? -17.600 -11.864 12.833 1.00 83.25 176 VAL A C 1
ATOM 1380 O O . VAL A 1 176 ? -17.991 -10.837 13.390 1.00 83.25 176 VAL A O 1
ATOM 1383 N N . PHE A 1 177 ? -17.671 -13.063 13.417 1.00 76.06 177 PHE A N 1
ATOM 1384 C CA . PHE A 1 177 ? -18.253 -13.295 14.742 1.00 76.06 177 PHE A CA 1
ATOM 1385 C C . PHE A 1 177 ? -17.258 -13.977 15.688 1.00 76.06 177 PHE A C 1
ATOM 1387 O O . PHE A 1 177 ? -16.428 -14.781 15.274 1.00 76.06 177 PHE A O 1
ATOM 1394 N N . GLY A 1 178 ? -17.386 -13.702 16.988 1.00 81.81 178 GLY A N 1
ATOM 1395 C CA . GLY A 1 178 ? -16.547 -14.322 18.016 1.00 81.81 178 GLY A CA 1
ATOM 1396 C C . GLY A 1 178 ? -15.087 -13.868 17.944 1.00 81.81 178 GLY A C 1
ATOM 1397 O O . GLY A 1 178 ? -14.820 -12.679 17.785 1.00 81.81 178 GLY A O 1
ATOM 1398 N N . GLU A 1 179 ? -14.165 -14.823 18.079 1.00 81.12 179 GLU A N 1
ATOM 1399 C CA . GLU A 1 179 ? -12.708 -14.601 18.102 1.00 81.12 179 GLU A CA 1
ATOM 1400 C C . GLU A 1 179 ? -12.063 -14.635 16.702 1.00 81.12 179 GLU A C 1
ATOM 1402 O O . GLU A 1 179 ? -10.842 -14.533 16.571 1.00 81.12 179 GLU A O 1
ATOM 1407 N N . GLU A 1 180 ? -12.864 -14.799 15.644 1.00 84.12 180 GLU A N 1
ATOM 1408 C CA . GLU A 1 180 ? -12.363 -14.782 14.272 1.00 84.12 180 GLU A CA 1
ATOM 1409 C C . GLU A 1 180 ? -11.853 -13.389 13.889 1.00 84.12 180 GLU A C 1
ATOM 1411 O O . GLU A 1 180 ? -12.364 -12.353 14.332 1.00 84.12 180 GLU A O 1
ATOM 1416 N N . LYS A 1 181 ? -10.829 -13.366 13.033 1.00 88.19 181 LYS A N 1
ATOM 1417 C CA . LYS A 1 181 ? -10.286 -12.137 12.459 1.00 88.19 181 LYS A CA 1
ATOM 1418 C C . LYS A 1 181 ? -10.079 -12.310 10.969 1.00 88.19 181 LYS A C 1
ATOM 1420 O O . LYS A 1 181 ? -9.585 -13.342 10.525 1.00 88.19 181 LYS A O 1
ATOM 1425 N N . ILE A 1 182 ? -10.417 -11.273 10.211 1.00 90.94 182 ILE A N 1
ATOM 1426 C CA . ILE A 1 182 ? -10.118 -11.209 8.780 1.00 90.94 182 ILE A CA 1
ATOM 1427 C C . ILE A 1 182 ? -9.240 -9.993 8.526 1.00 90.94 182 ILE A C 1
ATOM 1429 O O . ILE A 1 182 ? -9.548 -8.882 8.965 1.00 90.94 182 ILE A O 1
ATOM 1433 N N . TRP A 1 183 ? -8.151 -10.217 7.796 1.00 91.81 183 TRP A N 1
ATOM 1434 C CA . TRP A 1 183 ? -7.212 -9.183 7.391 1.00 91.81 183 TRP A CA 1
ATOM 1435 C C . TRP A 1 183 ? -7.251 -9.000 5.881 1.00 91.81 183 TRP A C 1
ATOM 1437 O O . TRP A 1 183 ? -7.208 -9.961 5.116 1.00 91.81 183 TRP A O 1
ATOM 1447 N N . PHE A 1 184 ? -7.308 -7.746 5.456 1.00 92.62 184 PHE A N 1
ATOM 1448 C CA . PHE A 1 184 ? -7.140 -7.344 4.071 1.00 92.62 184 PHE A CA 1
ATOM 1449 C C . PHE A 1 184 ? -5.951 -6.393 3.994 1.00 92.62 184 PHE A C 1
ATOM 1451 O O . PHE A 1 184 ? -5.923 -5.383 4.692 1.00 92.62 184 PHE A O 1
ATOM 1458 N N . GLN A 1 185 ? -4.972 -6.718 3.154 1.00 94.19 185 GLN A N 1
ATOM 1459 C CA . GLN A 1 185 ? -3.724 -5.972 3.041 1.00 94.19 185 GLN A CA 1
ATOM 1460 C C . GLN A 1 185 ? -3.487 -5.553 1.592 1.00 94.19 185 GLN A C 1
ATOM 1462 O O . GLN A 1 185 ? -3.545 -6.369 0.672 1.00 94.19 185 GLN A O 1
ATOM 1467 N N . VAL A 1 186 ? -3.150 -4.280 1.406 1.00 93.62 186 VAL A N 1
ATOM 1468 C CA . VAL A 1 186 ? -2.628 -3.736 0.153 1.00 93.62 186 VAL A CA 1
ATOM 1469 C C . VAL A 1 186 ? -1.162 -3.399 0.364 1.00 93.62 186 VAL A C 1
ATOM 1471 O O . VAL A 1 186 ? -0.838 -2.472 1.104 1.00 93.62 186 VAL A O 1
ATOM 1474 N N . LEU A 1 187 ? -0.274 -4.146 -0.291 1.00 93.88 187 LEU A N 1
ATOM 1475 C CA . LEU A 1 187 ? 1.161 -3.878 -0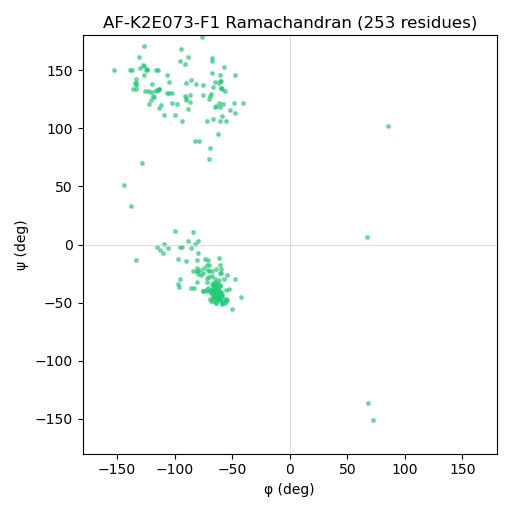.289 1.00 93.88 187 LEU A CA 1
ATOM 1476 C C . LEU A 1 187 ? 1.522 -2.964 -1.463 1.00 93.88 187 LEU A C 1
ATOM 1478 O O . LEU A 1 187 ? 1.198 -3.264 -2.613 1.00 93.88 187 LEU A O 1
ATOM 1482 N N . ALA A 1 188 ? 2.222 -1.872 -1.179 1.00 93.31 188 ALA A N 1
ATOM 1483 C CA . ALA A 1 188 ? 2.609 -0.873 -2.161 1.00 93.31 188 ALA A CA 1
ATOM 1484 C C . ALA A 1 188 ? 4.105 -0.542 -2.076 1.00 93.31 188 ALA A C 1
ATOM 1486 O O . ALA A 1 188 ? 4.742 -0.650 -1.026 1.00 93.31 188 ALA A O 1
ATOM 1487 N N . LYS A 1 189 ? 4.663 -0.130 -3.218 1.00 93.25 189 LYS A N 1
ATOM 1488 C CA . LYS A 1 189 ? 6.009 0.436 -3.327 1.00 93.25 189 LYS A CA 1
ATOM 1489 C C . LYS A 1 189 ? 6.103 1.381 -4.528 1.00 93.25 189 LYS A C 1
ATOM 1491 O O . LYS A 1 189 ? 5.421 1.133 -5.528 1.00 93.25 189 LYS A O 1
ATOM 1496 N N . PRO A 1 190 ? 6.956 2.414 -4.483 1.00 94.06 190 PRO A N 1
ATOM 1497 C CA . PRO A 1 190 ? 7.285 3.208 -5.660 1.00 94.06 190 PRO A CA 1
ATOM 1498 C C . PRO A 1 190 ? 7.933 2.346 -6.750 1.00 94.06 190 PRO A C 1
ATOM 1500 O O . PRO A 1 190 ? 8.747 1.466 -6.469 1.00 94.06 190 PRO A O 1
ATOM 1503 N N . VAL A 1 191 ? 7.574 2.599 -8.008 1.00 91.19 191 VAL A N 1
ATOM 1504 C CA . VAL A 1 191 ? 8.136 1.907 -9.176 1.00 91.19 191 VAL A CA 1
ATOM 1505 C C . VAL A 1 191 ? 8.504 2.947 -10.230 1.00 91.19 191 VAL A C 1
ATOM 1507 O O . VAL A 1 191 ? 7.762 3.905 -10.442 1.00 91.19 191 VAL A O 1
ATOM 1510 N N . ALA A 1 192 ? 9.651 2.765 -10.883 1.00 90.88 192 ALA A N 1
ATOM 1511 C CA . ALA A 1 192 ? 10.100 3.635 -11.965 1.00 90.88 192 ALA A CA 1
ATOM 1512 C C . ALA A 1 192 ? 9.208 3.526 -13.219 1.00 90.88 192 ALA A C 1
ATOM 1514 O O . ALA A 1 192 ? 8.514 2.528 -13.436 1.00 90.88 192 ALA A O 1
ATOM 1515 N N . ASP A 1 193 ? 9.287 4.534 -14.088 1.00 84.38 193 ASP A N 1
ATOM 1516 C CA . ASP A 1 193 ? 8.559 4.589 -15.359 1.00 84.38 193 ASP A CA 1
ATOM 1517 C C . ASP A 1 193 ? 9.086 3.562 -16.375 1.00 84.38 193 ASP A C 1
ATOM 1519 O O . ASP A 1 193 ? 9.914 3.851 -17.238 1.00 84.38 193 ASP A O 1
ATOM 1523 N N . GLY A 1 194 ? 8.613 2.320 -16.257 1.00 84.12 194 GLY A N 1
ATOM 1524 C CA . GLY A 1 194 ? 8.890 1.239 -17.211 1.00 84.12 194 GLY A CA 1
ATOM 1525 C C . GLY A 1 194 ? 7.657 0.440 -17.634 1.00 84.12 194 GLY A C 1
ATOM 1526 O O . GLY A 1 194 ? 7.709 -0.308 -18.615 1.00 84.12 194 GLY A O 1
ATOM 1527 N N . TRP A 1 195 ? 6.536 0.601 -16.932 1.00 83.19 195 TRP A N 1
ATOM 1528 C CA . TRP A 1 195 ? 5.317 -0.183 -17.143 1.00 83.19 195 TRP A CA 1
ATOM 1529 C C . TRP A 1 195 ? 4.605 0.156 -18.462 1.00 83.19 195 TRP A C 1
ATOM 1531 O O . TRP A 1 195 ? 3.882 -0.678 -19.010 1.00 83.19 195 TRP A O 1
ATOM 1541 N N . GLN A 1 196 ? 4.842 1.350 -19.014 1.00 87.75 196 GLN A N 1
ATOM 1542 C CA . GLN A 1 196 ? 4.202 1.831 -20.239 1.00 87.75 196 GLN A CA 1
ATOM 1543 C C . GLN A 1 196 ? 4.716 1.098 -21.488 1.00 87.75 196 GLN A C 1
ATOM 1545 O O . GLN A 1 196 ? 3.970 0.891 -22.447 1.00 87.75 196 GLN A O 1
ATOM 1550 N N . LYS A 1 197 ? 5.991 0.684 -21.493 1.00 89.44 197 LYS A N 1
ATOM 1551 C CA . LYS A 1 197 ? 6.643 0.064 -22.659 1.00 89.44 197 LYS A CA 1
ATOM 1552 C C . LYS A 1 197 ? 5.930 -1.215 -23.134 1.00 89.44 197 LYS A C 1
ATOM 1554 O O . LYS A 1 197 ? 5.585 -1.265 -24.314 1.00 89.44 197 LYS A O 1
ATOM 1559 N N . PRO A 1 198 ? 5.629 -2.206 -22.267 1.00 88.25 198 PRO A N 1
ATOM 1560 C CA . PRO A 1 198 ? 4.831 -3.372 -22.652 1.00 88.25 198 PRO A CA 1
ATOM 1561 C C . PRO A 1 198 ? 3.486 -3.027 -23.305 1.00 88.25 198 PRO A C 1
ATOM 1563 O O . PRO A 1 198 ? 3.088 -3.690 -24.264 1.00 88.25 198 PRO A O 1
ATOM 1566 N N . GLY A 1 199 ? 2.815 -1.975 -22.824 1.00 89.38 199 GLY A N 1
ATOM 1567 C CA . GLY A 1 199 ? 1.558 -1.488 -23.393 1.00 89.38 199 GLY A CA 1
ATOM 1568 C C . GLY A 1 199 ? 1.735 -0.913 -24.799 1.00 89.38 199 GLY A C 1
ATOM 1569 O O . GLY A 1 199 ? 1.000 -1.286 -25.714 1.00 89.38 199 GLY A O 1
ATOM 1570 N N . TYR A 1 200 ? 2.751 -0.071 -25.013 1.00 89.56 200 TYR A N 1
ATOM 1571 C CA . TYR A 1 200 ? 3.084 0.438 -26.349 1.00 89.56 200 TYR A CA 1
ATOM 1572 C C . TYR A 1 200 ? 3.449 -0.684 -27.324 1.00 89.56 200 TYR A C 1
ATOM 1574 O O . TYR A 1 200 ? 2.992 -0.685 -28.468 1.00 89.56 200 TYR A O 1
ATOM 1582 N N . ASP A 1 201 ? 4.231 -1.665 -26.873 1.00 89.69 201 ASP A N 1
ATOM 1583 C CA . ASP A 1 201 ? 4.612 -2.822 -27.683 1.00 89.69 201 ASP A CA 1
ATOM 1584 C C . ASP A 1 201 ? 3.387 -3.662 -28.073 1.00 89.69 201 ASP A C 1
ATOM 1586 O O . ASP A 1 201 ? 3.301 -4.150 -29.202 1.00 89.69 201 ASP A O 1
ATOM 1590 N N . TYR A 1 202 ? 2.422 -3.814 -27.161 1.00 88.00 202 TYR A N 1
ATOM 1591 C CA . TYR A 1 202 ? 1.149 -4.479 -27.435 1.00 88.00 202 TYR A CA 1
ATOM 1592 C C . TYR A 1 202 ? 0.322 -3.719 -28.482 1.00 88.00 202 TYR A C 1
ATOM 1594 O O . TYR A 1 202 ? -0.087 -4.310 -29.482 1.00 88.00 202 TYR A O 1
ATOM 1602 N N . ILE A 1 203 ? 0.136 -2.406 -28.308 1.00 88.69 203 ILE A N 1
ATOM 1603 C CA . ILE A 1 203 ? -0.611 -1.559 -29.254 1.00 88.69 203 ILE A CA 1
ATOM 1604 C C . ILE A 1 203 ? 0.022 -1.615 -30.648 1.00 88.69 203 ILE A C 1
ATOM 1606 O O . ILE A 1 203 ? -0.684 -1.765 -31.647 1.00 88.69 203 ILE A O 1
ATOM 1610 N N . ASN A 1 204 ? 1.352 -1.531 -30.725 1.00 90.62 204 ASN A N 1
ATOM 1611 C CA . ASN A 1 204 ? 2.076 -1.611 -31.988 1.00 90.62 204 ASN A CA 1
ATOM 1612 C C . ASN A 1 204 ? 1.860 -2.960 -32.675 1.00 90.62 204 ASN A C 1
ATOM 1614 O O . ASN A 1 204 ? 1.508 -2.965 -33.850 1.00 90.62 204 ASN A O 1
ATOM 1618 N N . ALA A 1 205 ? 1.997 -4.073 -31.945 1.00 87.25 205 ALA A N 1
ATOM 1619 C CA . ALA A 1 205 ? 1.787 -5.420 -32.477 1.00 87.25 205 ALA A CA 1
ATOM 1620 C C . ALA A 1 205 ? 0.366 -5.618 -33.035 1.00 87.25 205 ALA A C 1
ATOM 1622 O O . ALA A 1 205 ? 0.194 -6.170 -34.123 1.00 87.25 205 ALA A O 1
ATOM 1623 N N . VAL A 1 206 ? -0.649 -5.116 -32.323 1.00 87.00 206 VAL A N 1
ATOM 1624 C CA . VAL A 1 206 ? -2.044 -5.143 -32.788 1.00 87.00 206 VAL A CA 1
ATOM 1625 C C . VAL A 1 206 ? -2.213 -4.294 -34.052 1.00 87.00 206 VAL A C 1
ATOM 1627 O O . VAL A 1 206 ? -2.823 -4.748 -35.017 1.00 87.00 206 VAL A O 1
ATOM 1630 N N . ARG A 1 207 ? -1.634 -3.085 -34.090 1.00 88.06 207 ARG A N 1
ATOM 1631 C CA . ARG A 1 207 ? -1.748 -2.167 -35.237 1.00 88.06 207 ARG A CA 1
ATOM 1632 C C . ARG A 1 207 ? -1.071 -2.701 -36.498 1.00 88.06 207 ARG A C 1
ATOM 1634 O O . ARG A 1 207 ? -1.576 -2.485 -37.595 1.00 88.06 207 ARG A O 1
ATOM 1641 N N . THR A 1 208 ? 0.080 -3.353 -36.365 1.00 88.50 208 THR A N 1
ATOM 1642 C CA . THR A 1 208 ? 0.850 -3.874 -37.505 1.00 88.50 208 THR A CA 1
ATOM 1643 C C . THR A 1 208 ? 0.398 -5.264 -37.949 1.00 88.50 208 THR A C 1
ATOM 1645 O O . THR A 1 208 ? 0.940 -5.786 -38.919 1.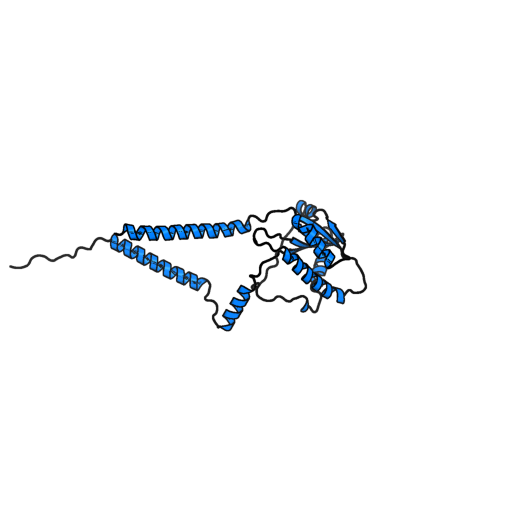00 88.50 208 THR A O 1
ATOM 1648 N N . GLY A 1 209 ? -0.571 -5.879 -37.259 1.00 77.06 209 GLY A N 1
ATOM 1649 C CA . GLY A 1 209 ? -1.047 -7.234 -37.558 1.00 77.06 209 GLY A CA 1
ATOM 1650 C C . GLY A 1 209 ? -0.004 -8.326 -37.299 1.00 77.06 209 GLY A C 1
ATOM 1651 O O . GLY A 1 209 ? -0.236 -9.495 -37.598 1.00 77.06 209 GLY A O 1
ATOM 1652 N N . THR A 1 210 ? 1.147 -7.971 -36.729 1.00 63.03 210 THR A N 1
ATOM 1653 C CA . THR A 1 210 ? 2.154 -8.922 -36.277 1.00 63.03 210 THR A CA 1
ATOM 1654 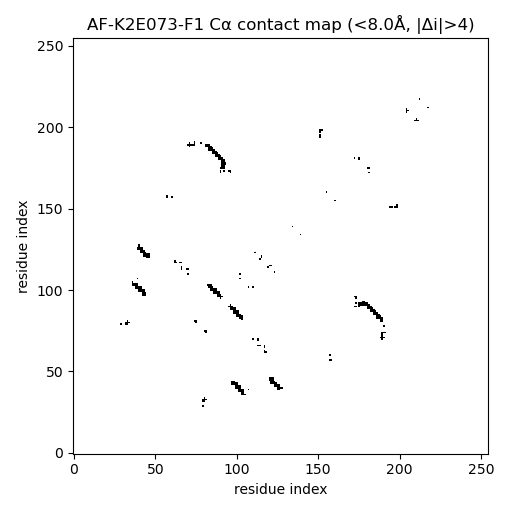C C . THR A 1 210 ? 1.733 -9.419 -34.906 1.00 63.03 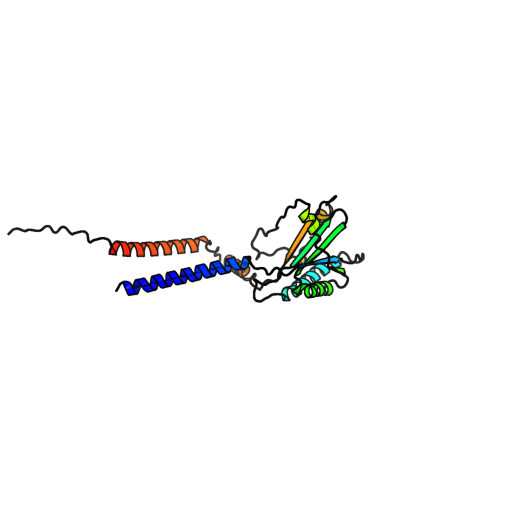210 THR A C 1
ATOM 1656 O O . THR A 1 210 ? 2.134 -8.885 -33.874 1.00 63.03 210 THR A O 1
ATOM 1659 N N . THR A 1 211 ? 0.942 -10.493 -34.878 1.00 52.47 211 THR A N 1
ATOM 1660 C CA . THR A 1 211 ? 0.942 -11.400 -33.726 1.00 52.47 211 THR A CA 1
ATOM 1661 C C . THR A 1 211 ? 2.402 -11.686 -33.401 1.00 52.47 211 THR A C 1
ATOM 1663 O O . THR A 1 211 ? 3.104 -12.236 -34.254 1.00 52.47 211 THR A O 1
ATOM 1666 N N . LYS A 1 212 ? 2.881 -11.221 -32.235 1.00 53.88 212 LYS A N 1
ATOM 1667 C CA . LYS A 1 212 ? 4.259 -11.434 -31.774 1.00 53.88 212 LYS A CA 1
ATOM 1668 C C . LYS A 1 212 ? 4.637 -12.871 -32.117 1.00 53.88 212 LYS A C 1
ATOM 1670 O O . LYS A 1 212 ? 3.913 -13.786 -31.721 1.00 53.88 212 LYS A O 1
ATOM 1675 N N . ALA A 1 213 ? 5.707 -13.058 -32.895 1.00 51.06 213 ALA A N 1
ATOM 1676 C CA . ALA A 1 213 ? 6.243 -14.389 -33.139 1.00 51.06 213 ALA A CA 1
ATOM 1677 C C . ALA A 1 213 ? 6.355 -15.057 -31.767 1.00 51.06 213 ALA A C 1
ATOM 1679 O O . ALA A 1 213 ? 6.930 -14.457 -30.853 1.00 51.06 213 ALA A O 1
ATOM 1680 N N . ALA A 1 214 ? 5.680 -16.199 -31.595 1.00 49.72 214 ALA A N 1
ATOM 1681 C CA . ALA A 1 214 ? 5.548 -16.844 -30.297 1.00 49.72 214 ALA A CA 1
ATOM 1682 C C . ALA A 1 214 ? 6.931 -16.914 -29.624 1.00 49.72 214 ALA A C 1
ATOM 1684 O O . ALA A 1 214 ? 7.917 -17.093 -30.338 1.00 49.72 214 ALA A O 1
ATOM 1685 N N . PRO A 1 215 ? 7.045 -16.806 -28.290 1.00 52.03 215 PRO A N 1
ATOM 1686 C CA . PRO A 1 215 ? 8.333 -16.911 -27.594 1.00 52.03 215 PRO A CA 1
ATOM 1687 C C . PRO A 1 215 ? 9.166 -18.129 -28.046 1.00 52.03 215 PRO A C 1
ATOM 1689 O O . PRO A 1 215 ? 10.389 -18.059 -28.132 1.00 52.03 215 PRO A O 1
ATOM 1692 N N . GLY A 1 216 ? 8.492 -19.203 -28.474 1.00 55.59 216 GLY A N 1
ATOM 1693 C CA . GLY A 1 216 ? 9.109 -20.394 -29.051 1.00 55.59 216 GLY A CA 1
ATOM 1694 C C . GLY A 1 216 ? 9.657 -20.268 -30.482 1.00 55.59 216 GLY A C 1
ATOM 1695 O O . GLY A 1 216 ? 10.388 -21.155 -30.898 1.00 55.59 216 GLY A O 1
ATOM 1696 N N . ALA A 1 217 ? 9.360 -19.223 -31.260 1.00 58.53 217 ALA A N 1
ATOM 1697 C CA . ALA A 1 217 ? 9.865 -19.025 -32.629 1.00 58.53 217 ALA A CA 1
ATOM 1698 C C . ALA A 1 217 ? 11.338 -18.582 -32.640 1.00 58.53 217 ALA A C 1
ATOM 1700 O O . ALA A 1 217 ? 12.133 -19.068 -33.438 1.00 58.53 217 ALA A O 1
ATOM 1701 N N . ILE A 1 218 ? 11.717 -17.706 -31.706 1.00 61.66 218 ILE A N 1
ATOM 1702 C CA . ILE A 1 218 ? 13.116 -17.307 -31.505 1.00 61.66 218 ILE A CA 1
ATOM 1703 C C . ILE A 1 218 ? 13.892 -18.454 -30.855 1.00 61.66 218 ILE A C 1
ATOM 1705 O O . ILE A 1 218 ? 15.019 -18.725 -31.252 1.00 61.66 218 ILE A O 1
ATOM 1709 N N . GLU A 1 219 ? 13.280 -19.177 -29.913 1.00 61.41 219 GLU A N 1
ATOM 1710 C CA . GLU A 1 219 ? 13.899 -20.347 -29.283 1.00 61.41 219 GLU A CA 1
ATOM 1711 C C . GLU A 1 219 ? 14.097 -21.501 -30.279 1.00 61.41 219 GLU A C 1
ATOM 1713 O O . GLU A 1 219 ? 15.158 -22.120 -30.313 1.00 61.41 219 GLU A O 1
ATOM 1718 N N . SER A 1 220 ? 13.118 -21.760 -31.151 1.00 64.25 220 SER A N 1
ATOM 1719 C CA . SER A 1 220 ? 13.241 -22.764 -32.214 1.00 64.25 220 SER A CA 1
ATOM 1720 C C . SER A 1 220 ? 14.239 -22.344 -33.286 1.00 64.25 220 SER A C 1
ATOM 1722 O O . SER A 1 220 ? 15.041 -23.179 -33.695 1.00 64.25 220 SER A O 1
ATOM 1724 N N . PHE A 1 221 ? 14.281 -21.067 -33.677 1.00 69.31 221 PHE A N 1
ATOM 1725 C CA . PHE A 1 221 ? 15.323 -20.556 -34.567 1.00 69.31 221 PHE A CA 1
ATOM 1726 C C . PHE A 1 221 ? 16.716 -20.682 -33.934 1.00 69.31 221 PHE A C 1
ATOM 1728 O O . PHE A 1 221 ? 17.625 -21.222 -34.558 1.00 69.31 221 PHE A O 1
ATOM 1735 N N . ALA A 1 222 ? 16.876 -20.285 -32.669 1.00 71.62 222 ALA A N 1
ATOM 1736 C CA . ALA A 1 222 ? 18.129 -20.434 -31.932 1.00 71.62 222 ALA A CA 1
ATOM 1737 C C . ALA A 1 222 ? 18.548 -21.906 -31.818 1.00 71.62 222 ALA A C 1
ATOM 1739 O O . ALA A 1 222 ? 19.716 -22.223 -32.015 1.00 71.62 222 ALA A O 1
ATOM 1740 N N . LYS A 1 223 ? 17.604 -22.821 -31.575 1.00 70.50 223 LYS A N 1
ATOM 1741 C CA . LYS A 1 223 ? 17.858 -24.266 -31.509 1.00 70.50 223 LYS A CA 1
ATOM 1742 C C . LYS A 1 223 ? 18.259 -24.852 -32.863 1.00 70.50 223 LYS A C 1
ATOM 1744 O O . LYS A 1 223 ? 19.135 -25.709 -32.898 1.00 70.50 223 LYS A O 1
ATOM 1749 N N . VAL A 1 224 ? 17.654 -24.395 -33.962 1.00 73.12 224 VAL A N 1
ATOM 1750 C CA . VAL A 1 224 ? 18.022 -24.805 -35.329 1.00 73.12 224 VAL A CA 1
ATOM 1751 C C . VAL A 1 224 ? 19.420 -24.301 -35.677 1.00 73.12 224 VAL A C 1
ATOM 1753 O O . VAL A 1 224 ? 20.260 -25.101 -36.074 1.00 73.12 224 VAL A O 1
ATOM 1756 N N . VAL A 1 225 ? 19.710 -23.022 -35.429 1.00 74.81 225 VAL A N 1
ATOM 1757 C CA . VAL A 1 225 ? 21.043 -22.440 -35.651 1.00 74.81 225 VAL A CA 1
ATOM 1758 C C . VAL A 1 225 ? 22.097 -23.142 -34.791 1.00 74.81 225 VAL A C 1
ATOM 1760 O O . VAL A 1 225 ? 23.168 -23.485 -35.281 1.00 74.81 225 VAL A O 1
ATOM 1763 N N . PHE A 1 226 ? 21.797 -23.413 -33.520 1.00 74.94 226 PHE A N 1
ATOM 1764 C CA . PHE A 1 226 ? 22.713 -24.112 -32.620 1.00 74.94 226 PHE A CA 1
ATOM 1765 C C . PHE A 1 226 ? 22.954 -25.562 -33.054 1.00 74.94 226 PHE A C 1
ATOM 1767 O O . PHE A 1 226 ? 24.083 -26.042 -32.989 1.00 74.94 226 PHE A O 1
ATOM 1774 N N . LYS A 1 227 ? 21.915 -26.249 -33.543 1.00 76.44 227 LYS A N 1
ATOM 1775 C CA . LYS A 1 227 ? 22.032 -27.601 -34.090 1.00 76.44 227 LYS A CA 1
ATOM 1776 C C . LYS A 1 227 ? 22.891 -27.625 -35.355 1.00 76.44 227 LYS A C 1
ATOM 1778 O O . LYS A 1 227 ? 23.803 -28.437 -35.418 1.00 76.44 227 LYS A O 1
ATOM 1783 N N . GLU A 1 228 ? 22.668 -26.719 -36.307 1.00 73.81 228 GLU A N 1
ATOM 1784 C CA . GLU A 1 228 ? 23.500 -26.652 -37.518 1.00 73.81 228 GLU A CA 1
ATOM 1785 C C . GLU A 1 228 ? 24.958 -26.307 -37.199 1.00 73.81 228 GLU A C 1
ATOM 1787 O O . GLU A 1 228 ? 25.873 -26.904 -37.758 1.00 73.81 228 GLU A O 1
ATOM 1792 N N . MET A 1 229 ? 25.196 -25.410 -36.240 1.00 68.62 229 MET A N 1
ATOM 1793 C CA . MET A 1 229 ? 26.548 -25.110 -35.763 1.00 68.62 229 MET A CA 1
ATOM 1794 C C . MET A 1 229 ? 27.224 -26.337 -35.138 1.00 68.62 229 MET A C 1
ATOM 1796 O O . MET A 1 229 ? 28.397 -26.594 -35.413 1.00 68.62 229 MET A O 1
ATOM 1800 N N . ILE A 1 230 ? 26.500 -27.116 -34.325 1.00 72.62 230 ILE A N 1
ATOM 1801 C CA . ILE A 1 230 ? 27.003 -28.377 -33.762 1.00 72.62 230 ILE A CA 1
ATOM 1802 C C . ILE A 1 230 ? 27.292 -29.389 -34.870 1.00 72.62 230 ILE A C 1
ATOM 1804 O O . ILE A 1 230 ? 28.356 -29.999 -34.852 1.00 72.62 230 ILE A O 1
ATOM 1808 N N . ASP A 1 231 ? 26.396 -29.545 -35.841 1.00 73.00 231 ASP A N 1
ATOM 1809 C CA . ASP A 1 231 ? 26.555 -30.504 -36.935 1.00 73.00 231 ASP A CA 1
ATOM 1810 C C . ASP A 1 231 ? 27.745 -30.136 -37.837 1.00 73.00 231 ASP A C 1
ATOM 1812 O O . ASP A 1 231 ? 28.489 -31.018 -38.261 1.00 73.00 231 ASP A O 1
ATOM 1816 N N . ILE A 1 232 ? 28.008 -28.843 -38.056 1.00 71.69 232 ILE A N 1
ATOM 1817 C CA . ILE A 1 232 ? 29.217 -28.363 -38.743 1.00 71.69 232 ILE A CA 1
ATOM 1818 C C . ILE A 1 232 ? 30.470 -28.693 -37.925 1.00 71.69 232 ILE A C 1
ATOM 1820 O O . ILE A 1 232 ? 31.450 -29.190 -38.477 1.00 71.69 232 ILE A O 1
ATOM 1824 N N . ILE A 1 233 ? 30.453 -28.459 -36.610 1.00 69.25 233 ILE A N 1
ATOM 1825 C CA . ILE A 1 233 ? 31.588 -28.772 -35.731 1.00 69.25 233 ILE A CA 1
ATOM 1826 C C . ILE A 1 233 ? 31.854 -30.282 -35.709 1.00 69.25 233 ILE A C 1
ATOM 1828 O O . ILE A 1 233 ? 33.005 -30.689 -35.862 1.00 69.25 233 ILE A O 1
ATOM 1832 N N . ILE A 1 234 ? 30.814 -31.111 -35.572 1.00 69.44 234 ILE A N 1
ATOM 1833 C CA . ILE A 1 234 ? 30.915 -32.574 -35.610 1.00 69.44 234 ILE A CA 1
ATOM 1834 C C . ILE A 1 234 ? 31.396 -33.025 -36.985 1.00 69.44 234 ILE A C 1
ATOM 1836 O O . ILE A 1 234 ? 32.325 -33.818 -37.046 1.00 69.44 234 ILE A O 1
ATOM 1840 N N . GLY A 1 235 ? 30.838 -32.497 -38.075 1.00 70.94 235 GLY A N 1
ATOM 1841 C CA . GLY A 1 235 ? 31.233 -32.814 -39.447 1.00 70.94 235 GLY A CA 1
ATOM 1842 C C . GLY A 1 235 ? 32.709 -32.525 -39.700 1.00 70.94 235 GLY A C 1
ATOM 1843 O O . GLY A 1 235 ? 33.441 -33.397 -40.170 1.00 70.94 235 GLY A O 1
ATOM 1844 N N . ILE A 1 236 ? 33.179 -31.352 -39.273 1.00 69.12 236 ILE A N 1
ATOM 1845 C CA . ILE A 1 236 ? 34.593 -30.981 -39.299 1.00 69.12 236 ILE A CA 1
ATOM 1846 C C . ILE A 1 236 ? 35.409 -31.978 -38.463 1.00 69.12 236 ILE A C 1
ATOM 1848 O O . ILE A 1 236 ? 36.364 -32.555 -38.977 1.00 69.12 236 ILE A O 1
ATOM 1852 N N . PHE A 1 237 ? 35.004 -32.276 -37.227 1.00 67.19 237 PHE A N 1
ATOM 1853 C CA . PHE A 1 237 ? 35.710 -33.214 -36.348 1.00 67.19 237 PHE A CA 1
ATOM 1854 C C . PHE A 1 237 ? 35.767 -34.639 -36.928 1.00 67.19 237 PHE A C 1
ATOM 1856 O O . PHE A 1 237 ? 36.837 -35.233 -37.010 1.00 67.19 237 PHE A O 1
ATOM 1863 N N . THR A 1 238 ? 34.655 -35.181 -37.425 1.00 67.62 238 THR A N 1
ATOM 1864 C CA . THR A 1 238 ? 34.611 -36.491 -38.089 1.00 67.62 238 THR A CA 1
ATOM 1865 C C . THR A 1 238 ? 35.424 -36.512 -39.377 1.00 67.62 238 THR A C 1
ATOM 1867 O O . THR A 1 238 ? 36.120 -37.491 -39.615 1.00 67.62 238 THR A O 1
ATOM 1870 N N . SER A 1 239 ? 35.440 -35.438 -40.171 1.00 60.97 239 SER A N 1
ATOM 1871 C CA . SER A 1 239 ? 36.296 -35.354 -41.363 1.00 60.97 239 SER A CA 1
ATOM 1872 C C . SER A 1 239 ? 37.792 -35.299 -41.022 1.00 60.97 239 SER A C 1
ATOM 1874 O O . SER A 1 239 ? 38.612 -35.774 -41.801 1.00 60.97 239 SER A O 1
ATOM 1876 N N . PHE A 1 240 ? 38.147 -34.789 -39.835 1.00 59.50 240 PHE A N 1
ATOM 1877 C CA . PHE A 1 240 ? 39.519 -34.785 -39.318 1.00 59.50 240 PHE A CA 1
ATOM 1878 C C . PHE A 1 240 ? 39.952 -36.121 -38.692 1.00 59.50 240 PHE A C 1
ATOM 1880 O O . PHE A 1 240 ? 41.151 -36.383 -38.625 1.00 59.50 240 PHE A O 1
ATOM 1887 N N . PHE A 1 241 ? 39.010 -36.964 -38.252 1.00 62.16 241 PHE A N 1
ATOM 1888 C CA . PHE A 1 241 ? 39.288 -38.245 -37.581 1.00 62.16 241 PHE A CA 1
ATOM 1889 C C . PHE A 1 241 ? 38.887 -39.499 -38.380 1.00 62.16 241 PHE A C 1
ATOM 1891 O O . PHE A 1 241 ? 39.206 -40.611 -37.958 1.00 62.16 241 PHE A O 1
ATOM 1898 N N . THR A 1 242 ? 38.240 -39.363 -39.541 1.00 53.22 242 THR A N 1
ATOM 1899 C CA . THR A 1 242 ? 37.963 -40.499 -40.436 1.00 53.22 242 THR A CA 1
ATOM 1900 C C . THR A 1 242 ? 39.140 -40.684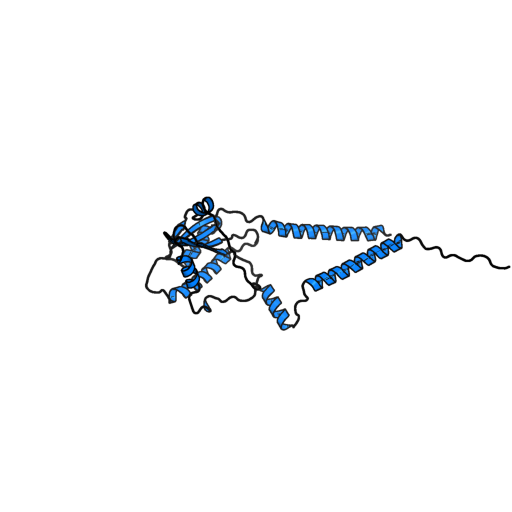 -41.393 1.00 53.22 242 THR A C 1
ATOM 1902 O O . THR A 1 242 ? 39.445 -39.802 -42.192 1.00 53.22 242 THR A O 1
ATOM 1905 N N . ALA A 1 243 ? 39.823 -41.828 -41.303 1.00 53.81 243 ALA A N 1
ATOM 1906 C CA . ALA A 1 243 ? 40.928 -42.178 -42.195 1.00 53.81 243 ALA A CA 1
ATOM 1907 C C . ALA A 1 243 ? 40.459 -42.242 -43.666 1.00 53.81 243 ALA A C 1
ATOM 1909 O O . ALA A 1 243 ? 39.329 -42.673 -43.922 1.00 53.81 243 ALA A O 1
ATOM 1910 N N . PRO A 1 244 ? 41.301 -41.856 -44.645 1.00 46.66 244 PRO A N 1
ATOM 1911 C CA . PRO A 1 244 ? 40.937 -41.953 -46.051 1.00 46.66 244 PRO A CA 1
ATOM 1912 C C . PRO A 1 244 ? 40.696 -43.425 -46.393 1.00 46.66 244 PRO A C 1
ATOM 1914 O O . PRO A 1 244 ? 41.565 -44.272 -46.193 1.00 46.66 244 PRO A O 1
ATOM 1917 N N . THR A 1 245 ? 39.497 -43.746 -46.875 1.00 45.00 245 THR A N 1
ATOM 1918 C CA . THR A 1 245 ? 39.194 -45.096 -47.350 1.00 45.00 245 THR A CA 1
ATOM 1919 C C . THR A 1 245 ? 40.068 -45.375 -48.570 1.00 45.00 245 THR A C 1
ATOM 1921 O O . THR A 1 245 ? 39.991 -44.654 -49.565 1.00 45.00 245 THR A O 1
ATOM 1924 N N . GLU A 1 246 ? 40.929 -46.392 -48.477 1.00 39.78 246 GLU A N 1
ATOM 1925 C CA . GLU A 1 246 ? 41.802 -46.829 -49.565 1.00 39.78 246 GLU A CA 1
ATOM 1926 C C . GLU A 1 246 ? 40.996 -47.066 -50.848 1.00 39.78 246 GLU A C 1
ATOM 1928 O O . GLU A 1 246 ? 40.170 -47.976 -50.952 1.00 39.78 246 GLU A O 1
ATOM 1933 N N . SER A 1 247 ? 41.290 -46.259 -51.865 1.00 43.16 247 SER A N 1
ATOM 1934 C CA . SER A 1 247 ? 41.025 -46.607 -53.253 1.00 43.16 247 SER A CA 1
ATOM 1935 C C . SER A 1 247 ? 41.817 -47.875 -53.575 1.00 43.16 247 SER A C 1
ATOM 1937 O O . SER A 1 247 ? 43.035 -47.814 -53.746 1.00 43.16 247 SER A O 1
ATOM 1939 N N . LYS A 1 248 ? 41.141 -49.025 -53.698 1.00 37.81 248 LYS A N 1
ATOM 1940 C CA . LYS A 1 248 ? 41.731 -50.210 -54.331 1.00 37.81 248 LYS A CA 1
ATOM 1941 C C . LYS A 1 248 ? 42.055 -49.887 -55.791 1.00 37.81 248 LYS A C 1
ATOM 1943 O O . LYS A 1 248 ? 41.204 -50.015 -56.670 1.00 37.81 248 LYS A O 1
ATOM 1948 N N . ALA A 1 249 ? 43.300 -49.496 -56.042 1.00 41.94 249 ALA A N 1
ATOM 1949 C CA . ALA A 1 249 ? 43.905 -49.568 -57.358 1.00 41.94 249 ALA A CA 1
ATOM 1950 C C . ALA A 1 249 ? 44.005 -51.049 -57.762 1.00 41.94 249 ALA A C 1
ATOM 1952 O O . ALA A 1 249 ? 44.637 -51.858 -57.082 1.00 41.94 249 ALA A O 1
ATOM 1953 N N . LYS A 1 250 ? 43.337 -51.413 -58.860 1.00 37.97 250 LYS A N 1
ATOM 1954 C CA . LYS A 1 250 ? 43.635 -52.630 -59.616 1.00 37.97 250 LYS A CA 1
ATOM 1955 C C . LYS A 1 250 ? 44.963 -52.379 -60.321 1.00 37.97 250 LYS A C 1
ATOM 1957 O O . LYS A 1 250 ? 45.005 -51.597 -61.266 1.00 37.97 250 LYS A O 1
ATOM 1962 N N . ASP A 1 251 ? 46.015 -53.008 -59.824 1.00 42.06 251 ASP A N 1
ATOM 1963 C CA . ASP A 1 251 ? 47.313 -53.033 -60.479 1.00 42.06 251 ASP A CA 1
ATOM 1964 C C . ASP A 1 251 ? 47.417 -54.214 -61.459 1.00 42.06 251 ASP A C 1
ATOM 1966 O O . ASP A 1 251 ? 46.695 -55.210 -61.342 1.00 42.06 251 ASP A O 1
ATOM 1970 N N . ALA A 1 252 ? 48.384 -54.070 -62.361 1.00 40.50 252 ALA A N 1
ATOM 1971 C CA . ALA A 1 252 ? 48.960 -55.029 -63.299 1.00 40.50 252 ALA A CA 1
ATOM 1972 C C . ALA A 1 252 ? 48.254 -55.231 -64.655 1.00 40.50 252 ALA A C 1
ATOM 1974 O O . ALA A 1 252 ? 47.276 -55.965 -64.818 1.00 40.50 252 ALA A O 1
ATOM 1975 N N . GLY A 1 253 ? 48.861 -54.600 -65.664 1.00 40.16 253 GLY A N 1
ATOM 1976 C CA . GLY A 1 253 ? 48.618 -54.834 -67.078 1.00 40.16 253 GLY A CA 1
ATOM 1977 C C . GLY A 1 253 ? 49.243 -56.117 -67.644 1.00 40.16 253 GLY A C 1
ATOM 1978 O O . GLY A 1 253 ? 49.937 -56.880 -66.977 1.00 40.16 253 GLY A O 1
ATOM 1979 N N . LYS A 1 254 ? 48.971 -56.308 -68.936 1.00 39.88 254 LYS A N 1
ATOM 1980 C CA . LYS A 1 254 ? 49.823 -56.984 -69.924 1.00 39.88 254 LYS A CA 1
ATOM 1981 C C . LYS A 1 254 ? 50.226 -55.875 -70.912 1.00 39.88 254 LYS A C 1
ATOM 1983 O O . LYS A 1 254 ? 49.345 -55.102 -71.285 1.00 39.88 254 LYS A O 1
ATOM 1988 N N . ALA A 1 255 ? 51.471 -55.702 -71.338 1.00 36.34 255 ALA A N 1
ATOM 1989 C CA . ALA A 1 255 ? 52.618 -56.608 -71.390 1.00 36.34 255 ALA A CA 1
ATOM 1990 C C . ALA A 1 255 ? 53.888 -55.970 -70.810 1.00 36.34 255 ALA A C 1
ATOM 1992 O O . ALA A 1 255 ? 53.939 -54.721 -70.756 1.00 36.34 255 ALA A O 1
#

Mean predicted aligned error: 15.15 Å